Protein 2DCH (pdb70)

Radius of gyration: 17.32 Å; Cα contacts (8 Å, |Δi|>4): 388; chains: 1; bounding box: 46×43×41 Å

Sequence (204 aa):
HSSGLVPRGSHMKVWDYLCGLIAADGHLDEEGYITILQKDRRFIDKIVALLKSAEIKISSLFYDKGAGVWKIKVKDERLYRYLVNNGVIPGKVLRPPSSAVDPLWYIIGFIDGDGWVEQVVKRAGDKSYYYIRIGIKTKSKELRDWIAQTLNDLGIRASRADKSDGYEVHIDGVEAWRLVPHLQNPTHLERAQSVKDNRLSLLF

Solvent-accessible surface area: 10892 Å² total; per-residue (Å²): 242,109,99,25,112,5,45,123,50,112,147,108,49,3,53,19,0,0,0,0,0,0,7,21,10,22,77,1,27,178,116,18,73,0,2,0,48,17,160,50,97,106,1,0,70,73,0,22,53,9,0,136,51,14,135,3,186,48,67,46,59,84,94,34,185,78,74,24,19,56,45,0,46,0,110,24,132,110,0,41,127,49,0,52,103,7,9,5,98,55,45,260,134,38,131,28,10,54,119,98,4,32,44,45,16,0,0,0,0,4,0,2,10,78,12,63,2,67,69,26,74,113,145,39,67,131,92,26,51,78,43,1,49,0,0,0,67,15,163,2,105,74,0,3,38,57,0,2,106,13,0,33,107,75,38,11,136,17,58,139,26,93,98,131,86,5,68,14,0,16,0,36,6,91,38,0,51,111,0,14,73,60,4,9,13,15,44,6,47,88,123,0,85,44,1,96,128,42,244,75,10,77,69,135

Nearest PDB structures (foldseek):
  2dch-assembly1_X  TM=1.005E+00  e=8.792E-43  Thermoproteus
  3hyi-assembly1_A  TM=6.596E-01  e=2.070E-08  Thermotoga maritima
  3hyj-assembly1_A  TM=6.924E-01  e=1.111E-07  Thermotoga maritima
  6bdb-assembly1_A  TM=5.901E-01  e=7.516E-07  Ophiostoma novo-ulmi subsp. americana
  6uwg-assembly1_A  TM=5.753E-01  e=7.093E-07  synthetic construct

Foldseek 3Di:
DDDLEQDDDPPGQLLLLVLLLQLQAWAAEPVQKIKGKDLDVVLVVSNVVSCVVVVFDWPDWDQDPVVNIIITITRDNVSSVQNCQQQRDHDPQTAHGDPVRDLLSSLLSNLLRAKAKDWDWDADPNDTAIWIKIKHWDAHPNHQVCNQVVCVVVVQHWDWDADPRTIMIIRIHVSVVVSLSNHSRVNRVVNNVCLVVDPHHPPD

Structure (mmCIF, N/CA/C/O backbone):
data_2DCH
#
_entry.id   2DCH
#
_cell.length_a   91.593
_cell.length_b   91.593
_cell.length_c   193.643
_cell.angle_alpha   90.00
_cell.angle_beta   90.00
_cell.angle_gamma   120.00
#
_symmetry.space_group_name_H-M   'H 3 2'
#
loop_
_entity.id
_entity.type
_entity.pdbx_description
1 polymer 'putative homing endonuclease'
2 non-polymer 'CHLORIDE ION'
3 non-polymer 'SULFATE ION'
4 water water
#
loop_
_atom_site.group_PDB
_atom_site.id
_atom_site.type_symbol
_atom_site.label_atom_id
_atom_site.label_alt_id
_atom_site.label_comp_id
_atom_site.label_asym_id
_atom_site.label_entity_id
_atom_site.label_seq_id
_atom_site.pdbx_PDB_ins_code
_atom_site.Cartn_x
_atom_site.Cartn_y
_atom_site.Cartn_z
_atom_site.occupancy
_atom_site.B_iso_or_equiv
_atom_site.auth_seq_id
_atom_site.auth_comp_id
_atom_site.auth_asym_id
_atom_site.auth_atom_id
_atom_site.pdbx_PDB_model_num
ATOM 1 N N . HIS A 1 10 ? 9.832 72.241 66.907 1.00 55.07 -10 HIS X N 1
ATOM 2 C CA . HIS A 1 10 ? 9.754 71.944 68.395 1.00 55.33 -10 HIS X CA 1
ATOM 3 C C . HIS A 1 10 ? 10.449 70.632 68.818 1.00 53.61 -10 HIS X C 1
ATOM 4 O O . HIS A 1 10 ? 9.841 69.571 68.796 1.00 51.48 -10 HIS X O 1
ATOM 11 N N . SER A 1 11 ? 11.738 70.736 69.187 1.00 53.10 -9 SER X N 1
ATOM 12 C CA . SER A 1 11 ? 12.616 69.565 69.442 1.00 51.91 -9 SER X CA 1
ATOM 13 C C . SER A 1 11 ? 12.408 68.903 70.806 1.00 50.18 -9 SER X C 1
ATOM 14 O O . SER A 1 11 ? 12.422 69.581 71.858 1.00 51.52 -9 SER X O 1
ATOM 17 N N . SER A 1 12 ? 12.192 67.588 70.784 1.00 45.91 -8 SER X N 1
ATOM 18 C CA . SER A 1 12 ? 11.872 66.845 72.002 1.00 42.92 -8 SER X CA 1
ATOM 19 C C . SER A 1 12 ? 12.588 65.520 71.993 1.00 39.43 -8 SER X C 1
ATOM 20 O O . SER A 1 12 ? 13.320 65.224 71.067 1.00 38.03 -8 SER X O 1
ATOM 23 N N . GLY A 1 13 ? 12.354 64.735 73.024 1.00 35.97 -7 GLY X N 1
ATOM 24 C CA . GLY A 1 13 ? 12.933 63.422 73.096 1.00 34.60 -7 GLY X CA 1
ATOM 25 C C . GLY A 1 13 ? 14.350 63.435 73.648 1.00 34.40 -7 GLY X C 1
ATOM 26 O O . GLY A 1 13 ? 15.034 62.430 73.582 1.00 32.75 -7 GLY X O 1
ATOM 27 N N . LEU A 1 14 ? 14.764 64.599 74.172 1.00 34.43 -6 LEU X N 1
ATOM 28 C CA . LEU A 1 14 ? 16.101 64.795 74.728 1.00 35.34 -6 LEU X CA 1
ATOM 29 C C . LEU A 1 14 ? 16.061 64.545 76.237 1.00 34.53 -6 LEU X C 1
ATOM 30 O O . LEU A 1 14 ? 14.988 64.481 76.838 1.00 33.49 -6 LEU X O 1
ATOM 35 N N . VAL A 1 15 ? 17.232 64.397 76.851 1.00 33.93 -5 VAL X N 1
ATOM 36 C CA . VAL A 1 15 ? 17.296 64.272 78.307 1.00 33.40 -5 VAL X CA 1
ATOM 37 C C . VAL A 1 15 ? 16.970 65.648 78.837 1.00 34.92 -5 VAL X C 1
ATOM 38 O O . VAL A 1 15 ? 17.630 66.618 78.461 1.00 36.50 -5 VAL X O 1
ATOM 42 N N . PRO A 1 16 ? 15.927 65.758 79.672 1.00 35.60 -4 PRO X N 1
ATOM 43 C CA . PRO A 1 16 ? 15.546 67.030 80.204 1.00 37.19 -4 PRO X CA 1
ATOM 44 C C . PRO A 1 16 ? 16.657 67.805 80.965 1.00 39.55 -4 PRO X C 1
ATOM 45 O O . PRO A 1 16 ? 17.517 67.242 81.647 1.00 36.94 -4 PRO X O 1
ATOM 49 N N . ARG A 1 17 ? 16.599 69.115 80.776 1.00 41.84 -3 ARG X N 1
ATOM 50 C CA . ARG A 1 17 ? 17.503 70.050 81.416 1.00 43.79 -3 ARG X CA 1
ATOM 51 C C . ARG A 1 17 ? 16.562 71.027 82.108 1.00 44.66 -3 ARG X C 1
ATOM 52 O O . ARG A 1 17 ? 15.329 70.799 82.118 1.00 45.22 -3 ARG X O 1
ATOM 60 N N . GLY A 1 18 ? 17.102 72.071 82.724 1.00 44.47 -2 GLY X N 1
ATOM 61 C CA . GLY A 1 18 ? 16.269 73.102 83.309 1.00 44.03 -2 GLY X CA 1
ATOM 62 C C . GLY A 1 18 ? 15.898 72.783 84.727 1.00 43.78 -2 GLY X C 1
ATOM 63 O O . GLY A 1 18 ? 16.630 72.061 85.424 1.00 43.76 -2 GLY X O 1
ATOM 64 N N . SER A 1 19 ? 14.735 73.295 85.141 1.00 43.59 -1 SER X N 1
ATOM 65 C CA . SER A 1 19 ? 14.225 73.125 86.515 1.00 43.77 -1 SER X CA 1
ATOM 66 C C . SER A 1 19 ? 13.833 71.678 86.825 1.00 42.97 -1 SER X C 1
ATOM 67 O O . SER A 1 19 ? 13.787 71.287 88.009 1.00 43.20 -1 SER X O 1
ATOM 70 N N . HIS A 1 20 ? 13.505 70.891 85.788 1.00 40.50 0 HIS X N 1
ATOM 71 C CA . HIS A 1 20 ? 13.178 69.476 86.008 1.00 38.58 0 HIS X CA 1
ATOM 72 C C . HIS A 1 20 ? 14.114 68.588 85.224 1.00 38.40 0 HIS X C 1
ATOM 73 O O . HIS A 1 20 ? 13.669 67.622 84.574 1.00 37.53 0 HIS X O 1
ATOM 80 N N . MET A 1 21 ? 15.408 68.930 85.303 1.00 36.72 1 MET X N 1
ATOM 81 C CA . MET A 1 21 ? 16.465 68.211 84.628 1.00 36.72 1 MET X CA 1
ATOM 82 C C . MET A 1 21 ? 16.615 66.771 85.114 1.00 34.31 1 MET X C 1
ATOM 83 O O . MET A 1 21 ? 16.288 66.451 86.250 1.00 35.10 1 MET X O 1
ATOM 88 N N . LYS A 1 22 ? 17.142 65.928 84.245 1.00 32.61 2 LYS X N 1
ATOM 89 C CA . LYS A 1 22 ? 17.262 64.505 84.506 1.00 32.07 2 LYS X CA 1
ATOM 90 C C . LYS A 1 22 ? 18.602 64.009 84.018 1.00 31.37 2 LYS X C 1
ATOM 91 O O . LYS A 1 22 ? 18.795 62.840 83.884 1.00 31.32 2 LYS X O 1
ATOM 97 N N . VAL A 1 23 ? 19.542 64.921 83.769 1.00 32.30 3 VAL X N 1
ATOM 98 C CA . VAL A 1 23 ? 20.860 64.504 83.304 1.00 31.95 3 VAL X CA 1
ATOM 99 C C . VAL A 1 23 ? 21.529 63.490 84.220 1.00 30.83 3 VAL X C 1
ATOM 100 O O . VAL A 1 23 ? 21.922 62.426 83.787 1.00 31.37 3 VAL X O 1
ATOM 104 N N . TRP A 1 24 ? 21.656 63.807 85.501 1.00 32.14 4 TRP X N 1
ATOM 105 C CA . TRP A 1 24 ? 22.289 62.876 86.461 1.00 30.90 4 TRP X CA 1
ATOM 106 C C . TRP A 1 24 ? 21.537 61.564 86.597 1.00 30.23 4 TRP X C 1
ATOM 107 O O . TRP A 1 24 ? 22.144 60.485 86.669 1.00 29.72 4 TRP X O 1
ATOM 118 N N . ASP A 1 25 ? 20.200 61.629 86.641 1.00 29.82 5 ASP X N 1
ATOM 119 C CA . ASP A 1 25 ? 19.389 60.372 86.759 1.00 28.31 5 ASP X CA 1
ATOM 120 C C . ASP A 1 25 ? 19.627 59.451 85.569 1.00 27.33 5 ASP X C 1
ATOM 121 O O . ASP A 1 25 ? 19.783 58.232 85.710 1.00 26.13 5 ASP X O 1
ATOM 126 N N . TYR A 1 26 ? 19.638 60.058 84.378 1.00 27.32 6 TYR X N 1
ATOM 127 C CA . TYR A 1 26 ? 19.921 59.330 83.146 1.00 26.56 6 TYR X CA 1
ATOM 128 C C . TYR A 1 26 ? 21.338 58.766 83.224 1.00 26.24 6 TYR X C 1
ATOM 129 O O . TYR A 1 26 ? 21.588 57.600 82.923 1.00 25.72 6 TYR X O 1
ATOM 138 N N . LEU A 1 27 ? 22.295 59.615 83.578 1.00 27.28 7 LEU X N 1
ATOM 139 C CA . LEU A 1 27 ? 23.708 59.126 83.614 1.00 27.83 7 LEU X CA 1
ATOM 140 C C . LEU A 1 27 ? 23.882 58.017 84.626 1.00 26.76 7 LEU X C 1
ATOM 141 O O . LEU A 1 27 ? 24.673 57.100 84.428 1.00 27.73 7 LEU X O 1
ATOM 146 N N . CYS A 1 28 ? 23.137 58.086 85.728 1.00 27.84 8 CYS X N 1
ATOM 147 C CA . CYS A 1 28 ? 23.195 57.013 86.725 1.00 26.29 8 CYS X CA 1
ATOM 148 C C . CYS A 1 28 ? 22.889 55.649 86.103 1.00 26.23 8 CYS X C 1
ATOM 149 O O . CYS A 1 28 ? 23.644 54.678 86.282 1.00 26.01 8 CYS X O 1
ATOM 152 N N . GLY A 1 29 ? 21.776 55.554 85.370 1.00 24.38 9 GLY X N 1
ATOM 153 C CA . GLY A 1 29 ? 21.424 54.316 84.721 1.00 24.04 9 GLY X CA 1
ATOM 154 C C . GLY A 1 29 ? 22.373 53.939 83.608 1.00 23.79 9 GLY X C 1
ATOM 155 O O . GLY A 1 29 ? 22.725 52.777 83.465 1.00 23.26 9 GLY X O 1
ATOM 156 N N . LEU A 1 30 ? 22.791 54.939 82.815 1.00 26.40 10 LEU X N 1
ATOM 157 C CA . LEU A 1 30 ? 23.708 54.692 81.690 1.00 26.57 10 LEU X CA 1
ATOM 158 C C . LEU A 1 30 ? 25.011 54.063 82.203 1.00 27.16 10 LEU X C 1
ATOM 159 O O . LEU A 1 30 ? 25.511 53.059 81.674 1.00 27.48 10 LEU X O 1
ATOM 164 N N . ILE A 1 31 ? 25.554 54.679 83.246 1.00 28.92 11 ILE X N 1
ATOM 165 C CA . ILE A 1 31 ? 26.887 54.303 83.794 1.00 30.16 11 ILE X CA 1
ATOM 166 C C . ILE A 1 31 ? 26.731 52.999 84.552 1.00 30.04 11 ILE X C 1
ATOM 167 O O . ILE A 1 31 ? 27.610 52.136 84.480 1.00 30.51 11 ILE X O 1
ATOM 172 N N . ALA A 1 32 ? 25.591 52.815 85.235 1.00 29.49 12 ALA X N 1
ATOM 173 C CA . ALA A 1 32 ? 25.362 51.515 85.878 1.00 30.61 12 ALA X CA 1
ATOM 174 C C . ALA A 1 32 ? 25.415 50.441 84.813 1.00 31.15 12 ALA X C 1
ATOM 175 O O . ALA A 1 32 ? 25.901 49.338 85.058 1.00 32.03 12 ALA X O 1
ATOM 177 N N . ALA A 1 33 ? 24.832 50.723 83.638 1.00 31.45 13 ALA X N 1
ATOM 178 C CA . ALA A 1 33 ? 24.821 49.725 82.549 1.00 32.72 13 ALA X CA 1
ATOM 179 C C . ALA A 1 33 ? 26.180 49.558 81.857 1.00 33.95 13 ALA X C 1
ATOM 180 O O . ALA A 1 33 ? 26.555 48.437 81.534 1.00 35.78 13 ALA X O 1
ATOM 182 N N . ASP A 1 34 ? 26.855 50.648 81.556 1.00 35.68 14 ASP X N 1
ATOM 183 C CA . ASP A 1 34 ? 28.046 50.600 80.655 1.00 38.21 14 ASP X CA 1
ATOM 184 C C . ASP A 1 34 ? 29.359 51.105 81.273 1.00 37.74 14 ASP X C 1
ATOM 185 O O . ASP A 1 34 ? 30.368 51.227 80.573 1.00 38.78 14 ASP X O 1
ATOM 190 N N . GLY A 1 35 ? 29.345 51.358 82.570 1.00 38.26 15 GLY X N 1
ATOM 191 C CA . GLY A 1 35 ? 30.457 52.034 83.259 1.00 39.41 15 GLY X CA 1
ATOM 192 C C . GLY A 1 35 ? 31.212 51.167 84.273 1.00 39.79 15 GLY X C 1
ATOM 193 O O . GLY A 1 35 ? 30.717 50.121 84.718 1.00 38.57 15 GLY X O 1
ATOM 194 N N . HIS A 1 36 ? 32.431 51.583 84.610 1.00 40.04 16 HIS X N 1
ATOM 195 C CA . HIS A 1 36 ? 33.082 51.024 85.790 1.00 41.34 16 HIS X CA 1
ATOM 196 C C . HIS A 1 36 ? 33.839 52.061 86.576 1.00 39.61 16 HIS X C 1
ATOM 197 O O . HIS A 1 36 ? 34.476 52.960 85.996 1.00 38.01 16 HIS X O 1
ATOM 204 N N . LEU A 1 37 ? 33.664 51.971 87.892 1.00 37.38 17 LEU X N 1
ATOM 205 C CA . LEU A 1 37 ? 34.285 52.886 88.846 1.00 37.03 17 LEU X CA 1
ATOM 206 C C . LEU A 1 37 ? 35.517 52.188 89.411 1.00 37.54 17 LEU X C 1
ATOM 207 O O . LEU A 1 37 ? 35.497 50.983 89.696 1.00 36.74 17 LEU X O 1
ATOM 212 N N . ASP A 1 38 ? 36.600 52.930 89.524 1.00 38.37 18 ASP X N 1
ATOM 213 C CA . ASP A 1 38 ? 37.841 52.296 89.947 1.00 39.37 18 ASP X CA 1
ATOM 214 C C . ASP A 1 38 ? 38.379 52.824 91.257 1.00 39.58 18 ASP X C 1
ATOM 215 O O . ASP A 1 38 ? 37.902 53.834 91.789 1.00 37.23 18 ASP X O 1
ATOM 220 N N . GLU A 1 39 ? 39.382 52.097 91.772 1.00 41.24 19 GLU X N 1
ATOM 221 C CA . GLU A 1 39 ? 40.031 52.419 93.046 1.00 43.09 19 GLU X CA 1
ATOM 222 C C . GLU A 1 39 ? 40.595 53.843 93.090 1.00 42.71 19 GLU X C 1
ATOM 223 O O . GLU A 1 39 ? 40.696 54.456 94.154 1.00 42.53 19 GLU X O 1
ATOM 229 N N . GLU A 1 40 ? 40.974 54.355 91.922 1.00 42.83 20 GLU X N 1
ATOM 230 C CA . GLU A 1 40 ? 41.556 55.681 91.821 1.00 43.80 20 GLU X CA 1
ATOM 231 C C . GLU A 1 40 ? 40.530 56.808 91.840 1.00 42.74 20 GLU X C 1
ATOM 232 O O . GLU A 1 40 ? 40.879 57.969 92.027 1.00 43.09 20 GLU X O 1
ATOM 238 N N . GLY A 1 41 ? 39.250 56.489 91.661 1.00 42.16 21 GLY X N 1
ATOM 239 C CA . GLY A 1 41 ? 38.211 57.529 91.643 1.00 40.49 21 GLY X CA 1
ATOM 240 C C . GLY A 1 41 ? 37.718 57.940 90.252 1.00 39.66 21 GLY X C 1
ATOM 241 O O . GLY A 1 41 ? 37.006 58.919 90.119 1.00 39.12 21 GLY X O 1
ATOM 242 N N . TYR A 1 42 ? 38.101 57.169 89.241 1.00 40.07 22 TYR X N 1
ATOM 243 C CA . TYR A 1 42 ? 37.692 57.394 87.857 1.00 40.28 22 TYR X CA 1
ATOM 244 C C . TYR A 1 42 ? 36.445 56.598 87.493 1.00 39.43 22 TYR X C 1
ATOM 245 O O . TYR A 1 42 ? 36.230 55.514 88.001 1.00 37.30 22 TYR X O 1
ATOM 254 N N . ILE A 1 43 ? 35.645 57.194 86.618 1.00 39.36 23 ILE X N 1
ATOM 255 C CA . ILE A 1 43 ? 34.471 56.559 85.997 1.00 38.97 23 ILE X CA 1
ATOM 256 C C . ILE A 1 43 ? 34.851 56.301 84.550 1.00 39.64 23 ILE X C 1
ATOM 257 O O . ILE A 1 43 ? 35.340 57.209 83.862 1.00 39.58 23 ILE X O 1
ATOM 262 N N . THR A 1 44 ? 34.693 55.070 84.102 1.00 39.29 24 THR X N 1
ATOM 263 C CA . THR A 1 44 ? 34.934 54.772 82.697 1.00 40.93 24 THR X CA 1
ATOM 264 C C . THR A 1 44 ? 33.625 54.240 82.068 1.00 40.21 24 THR X C 1
ATOM 265 O O . THR A 1 44 ? 33.084 53.228 82.523 1.00 40.94 24 THR X O 1
ATOM 269 N N . ILE A 1 45 ? 33.139 54.953 81.050 1.00 39.05 25 ILE X N 1
ATOM 270 C CA . ILE A 1 45 ? 31.948 54.622 80.271 1.00 38.49 25 ILE X CA 1
ATOM 271 C C . ILE A 1 45 ? 32.363 53.966 78.968 1.00 37.77 25 ILE X C 1
ATOM 272 O O . ILE A 1 45 ? 33.138 54.536 78.219 1.00 38.88 25 ILE X O 1
ATOM 277 N N . LEU A 1 46 ? 31.868 52.762 78.708 1.00 37.57 26 LEU X N 1
ATOM 278 C CA . LEU A 1 46 ? 32.197 52.014 77.505 1.00 36.95 26 LEU X CA 1
ATOM 279 C C . LEU A 1 46 ? 30.992 51.899 76.534 1.00 38.70 26 LEU X C 1
ATOM 280 O O . LEU A 1 46 ? 29.931 51.401 76.927 1.00 37.62 26 LEU X O 1
ATOM 283 N N . GLN A 1 47 ? 31.159 52.381 75.286 1.00 39.03 27 GLN X N 1
ATOM 284 C CA . GLN A 1 47 ? 30.196 52.130 74.207 1.00 39.94 27 GLN X CA 1
ATOM 285 C C . GLN A 1 47 ? 30.859 51.806 72.879 1.00 41.12 27 GLN X C 1
ATOM 286 O O . GLN A 1 47 ? 31.820 52.459 72.491 1.00 40.74 27 GLN X O 1
ATOM 292 N N . LYS A 1 48 ? 30.302 50.815 72.172 1.00 44.04 28 LYS X N 1
ATOM 293 C CA . LYS A 1 48 ? 30.820 50.390 70.856 1.00 46.57 28 LYS X CA 1
ATOM 294 C C . LYS A 1 48 ? 30.529 51.425 69.813 1.00 46.85 28 LYS X C 1
ATOM 295 O O . LYS A 1 48 ? 31.377 51.728 68.977 1.00 48.53 28 LYS X O 1
ATOM 301 N N . ASP A 1 49 ? 29.327 51.975 69.856 1.00 46.72 29 ASP X N 1
ATOM 302 C CA . ASP A 1 49 ? 28.821 52.825 68.775 1.00 46.97 29 ASP X CA 1
ATOM 303 C C . ASP A 1 49 ? 29.253 54.267 69.024 1.00 45.17 29 ASP X C 1
ATOM 304 O O . ASP A 1 49 ? 28.911 54.864 70.034 1.00 44.05 29 ASP X O 1
ATOM 309 N N . ARG A 1 50 ? 30.007 54.833 68.091 1.00 44.29 30 ARG X N 1
ATOM 310 C CA . ARG A 1 50 ? 30.590 56.163 68.271 1.00 42.49 30 ARG X CA 1
ATOM 311 C C . ARG A 1 50 ? 29.573 57.299 68.183 1.00 41.34 30 ARG X C 1
ATOM 312 O O . ARG A 1 50 ? 29.772 58.348 68.792 1.00 41.03 30 ARG X O 1
ATOM 320 N N . ARG A 1 51 ? 28.500 57.124 67.417 1.00 40.21 31 ARG X N 1
ATOM 321 C CA . ARG A 1 51 ? 27.509 58.196 67.372 1.00 39.22 31 ARG X CA 1
ATOM 322 C C . ARG A 1 51 ? 26.765 58.303 68.714 1.00 36.23 31 ARG X C 1
ATOM 323 O O . ARG A 1 51 ? 26.255 59.357 69.031 1.00 35.73 31 ARG X O 1
ATOM 331 N N . PHE A 1 52 ? 26.727 57.213 69.480 1.00 34.93 32 PHE X N 1
ATOM 332 C CA . PHE A 1 52 ? 26.082 57.264 70.809 1.00 33.50 32 PHE X CA 1
ATOM 333 C C . PHE A 1 52 ? 27.070 57.902 71.761 1.00 33.16 32 PHE X C 1
ATOM 334 O O . PHE A 1 52 ? 26.717 58.796 72.535 1.00 33.13 32 PHE X O 1
ATOM 342 N N . ILE A 1 53 ? 28.344 57.508 71.633 1.00 33.68 33 ILE X N 1
ATOM 343 C CA . ILE A 1 53 ? 29.429 58.166 72.366 1.00 33.65 33 ILE X CA 1
ATOM 344 C C . ILE A 1 53 ? 29.316 59.665 72.296 1.00 33.04 33 ILE X C 1
ATOM 345 O O . ILE A 1 53 ? 29.410 60.355 73.325 1.00 33.09 33 ILE X O 1
ATOM 350 N N . ASP A 1 54 ? 29.097 60.181 71.079 1.00 33.40 34 ASP X N 1
ATOM 351 C CA . ASP A 1 54 ? 28.976 61.618 70.851 1.00 34.57 34 ASP X CA 1
ATOM 352 C C . ASP A 1 54 ? 27.876 62.245 71.714 1.00 33.08 34 ASP X C 1
ATOM 353 O O . ASP A 1 54 ? 28.020 63.324 72.208 1.00 33.46 34 ASP X O 1
ATOM 358 N N . LYS A 1 55 ? 26.764 61.537 71.885 1.00 33.99 35 LYS X N 1
ATOM 359 C CA . LYS A 1 55 ? 25.616 62.064 72.650 1.00 32.77 35 LYS X CA 1
ATOM 360 C C . LYS A 1 55 ? 25.946 62.087 74.127 1.00 31.16 35 LYS X C 1
ATOM 361 O O . LYS A 1 55 ? 25.634 63.038 74.816 1.00 30.98 35 LYS X O 1
ATOM 367 N N . ILE A 1 56 ? 26.638 61.058 74.589 1.00 31.96 36 ILE X N 1
ATOM 368 C CA . ILE A 1 56 ? 27.064 60.997 76.007 1.00 31.33 36 ILE X CA 1
ATOM 369 C C . ILE A 1 56 ? 28.000 62.190 76.325 1.00 33.27 36 ILE X C 1
ATOM 370 O O . ILE A 1 56 ? 27.815 62.937 77.303 1.00 33.36 36 ILE X O 1
ATOM 375 N N . VAL A 1 57 ? 29.002 62.389 75.462 1.00 34.32 37 VAL X N 1
ATOM 376 C CA . VAL A 1 57 ? 29.931 63.516 75.595 1.00 34.78 37 VAL X CA 1
ATOM 377 C C . VAL A 1 57 ? 29.248 64.863 75.739 1.00 34.98 37 VAL X C 1
ATOM 378 O O . VAL A 1 57 ? 29.563 65.639 76.652 1.00 35.27 37 VAL X O 1
ATOM 382 N N . ALA A 1 58 ? 28.257 65.100 74.885 1.00 36.02 38 ALA X N 1
ATOM 383 C CA . ALA A 1 58 ? 27.430 66.308 74.920 1.00 36.96 38 ALA X CA 1
ATOM 384 C C . ALA A 1 58 ? 26.639 66.439 76.234 1.00 37.54 38 ALA X C 1
ATOM 385 O O . ALA A 1 58 ? 26.447 67.549 76.742 1.00 36.88 38 ALA X O 1
ATOM 387 N N . LEU A 1 59 ? 26.165 65.303 76.767 1.00 37.15 39 LEU X N 1
ATOM 388 C CA . LEU A 1 59 ? 25.419 65.316 78.028 1.00 37.63 39 LEU X CA 1
ATOM 389 C C . LEU A 1 59 ? 26.338 65.678 79.193 1.00 38.29 39 LEU X C 1
ATOM 390 O O . LEU A 1 59 ? 25.978 66.452 80.071 1.00 38.08 39 LEU X O 1
ATOM 395 N N . LEU A 1 60 ? 27.534 65.105 79.183 1.00 39.70 40 LEU X N 1
ATOM 396 C CA . LEU A 1 60 ? 28.483 65.369 80.240 1.00 41.02 40 LEU X CA 1
ATOM 397 C C . LEU A 1 60 ? 28.933 66.829 80.181 1.00 42.73 40 LEU X C 1
ATOM 398 O O . LEU A 1 60 ? 29.002 67.494 81.212 1.00 42.01 40 LEU X O 1
ATOM 403 N N . LYS A 1 61 ? 29.179 67.336 78.971 1.00 44.90 41 LYS X N 1
ATOM 404 C CA . LYS A 1 61 ? 29.531 68.759 78.809 1.00 47.39 41 LYS X CA 1
ATOM 405 C C . LYS A 1 61 ? 28.482 69.647 79.425 1.00 47.79 41 LYS X C 1
ATOM 406 O O . LYS A 1 61 ? 28.794 70.548 80.213 1.00 47.96 41 LYS X O 1
ATOM 412 N N . SER A 1 62 ? 27.230 69.369 79.070 1.00 49.30 42 SER X N 1
ATOM 413 C CA . SER A 1 62 ? 26.058 70.017 79.655 1.00 50.51 42 SER X CA 1
ATOM 414 C C . SER A 1 62 ? 26.012 69.959 81.184 1.00 50.97 42 SER X C 1
ATOM 415 O O . SER A 1 62 ? 25.666 70.947 81.828 1.00 52.21 42 SER X O 1
ATOM 418 N N . ALA A 1 63 ? 26.356 68.830 81.789 1.00 51.28 43 ALA X N 1
ATOM 419 C CA . ALA A 1 63 ? 26.333 68.728 83.268 1.00 51.90 43 ALA X CA 1
ATOM 420 C C . ALA A 1 63 ? 27.548 69.398 83.962 1.00 52.42 43 ALA X C 1
ATOM 421 O O . ALA A 1 63 ? 27.641 69.421 85.203 1.00 52.10 43 ALA X O 1
ATOM 423 N N . GLU A 1 64 ? 28.478 69.907 83.153 1.00 52.94 44 GLU X N 1
ATOM 424 C CA . GLU A 1 64 ? 29.721 70.539 83.639 1.00 54.15 44 GLU X CA 1
ATOM 425 C C . GLU A 1 64 ? 30.710 69.492 84.116 1.00 53.44 44 GLU X C 1
ATOM 426 O O . GLU A 1 64 ? 31.559 69.772 84.952 1.00 52.66 44 GLU X O 1
ATOM 432 N N . ILE A 1 65 ? 30.586 68.283 83.584 1.00 53.18 45 ILE X N 1
ATOM 433 C CA . ILE A 1 65 ? 31.456 67.194 83.969 1.00 53.33 45 ILE X CA 1
ATOM 434 C C . ILE A 1 65 ? 32.529 67.103 82.906 1.00 53.60 45 ILE X C 1
ATOM 435 O O . ILE A 1 65 ? 32.238 66.799 81.742 1.00 53.13 45 ILE X O 1
ATOM 440 N N . LYS A 1 66 ? 33.769 67.370 83.314 1.00 54.43 46 LYS X N 1
ATOM 441 C CA . LYS A 1 66 ? 34.902 67.408 82.393 1.00 54.17 46 LYS X CA 1
ATOM 442 C C . LYS A 1 66 ? 35.336 65.984 82.036 1.00 53.66 46 LYS X C 1
ATOM 443 O O . LYS A 1 66 ? 35.353 65.108 82.890 1.00 53.50 46 LYS X O 1
ATOM 449 N N . ILE A 1 67 ? 35.667 65.755 80.773 1.00 53.16 47 ILE X N 1
ATOM 450 C CA . ILE A 1 67 ? 36.150 64.462 80.323 1.00 52.80 47 ILE X CA 1
ATOM 451 C C . ILE A 1 67 ? 37.674 64.426 80.415 1.00 53.93 47 ILE X C 1
ATOM 452 O O . ILE A 1 67 ? 38.342 65.280 79.834 1.00 53.82 47 ILE X O 1
ATOM 457 N N . SER A 1 68 ? 38.214 63.448 81.152 1.00 54.22 48 SER X N 1
ATOM 458 C CA . SER A 1 68 ? 39.660 63.279 81.280 1.00 54.86 48 SER X CA 1
ATOM 459 C C . SER A 1 68 ? 40.260 62.777 80.004 1.00 54.65 48 SER X C 1
ATOM 460 O O . SER A 1 68 ? 41.238 63.328 79.547 1.00 54.60 48 SER X O 1
ATOM 463 N N . SER A 1 69 ? 39.690 61.715 79.450 1.00 54.69 49 SER X N 1
ATOM 464 C CA . SER A 1 69 ? 40.123 61.192 78.157 1.00 54.89 49 SER X CA 1
ATOM 465 C C . SER A 1 69 ? 38.989 60.499 77.417 1.00 55.43 49 SER X C 1
ATOM 466 O O . SER A 1 69 ? 38.012 60.030 78.023 1.00 54.32 49 SER X O 1
ATOM 469 N N . LEU A 1 70 ? 39.146 60.440 76.101 1.00 55.87 50 LEU X N 1
ATOM 470 C CA . LEU A 1 70 ? 38.278 59.671 75.241 1.0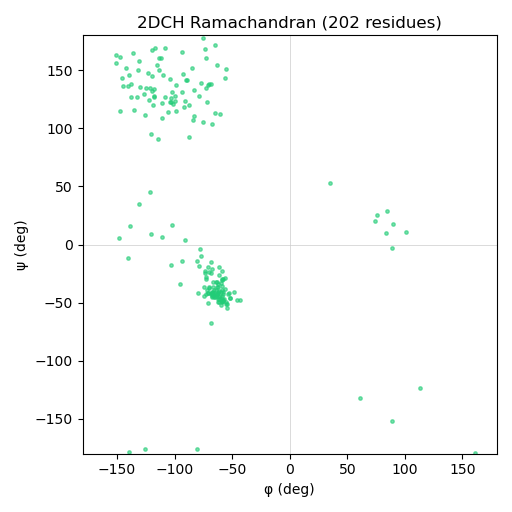0 56.92 50 LEU X CA 1
ATOM 471 C C . LEU A 1 70 ? 39.135 58.904 74.255 1.00 57.94 50 LEU X C 1
ATOM 472 O O . LEU A 1 70 ? 39.833 59.497 73.430 1.00 58.41 50 LEU X O 1
ATOM 477 N N . PHE A 1 71 ? 39.102 57.585 74.322 1.00 59.37 51 PHE X N 1
ATOM 478 C CA . PHE A 1 71 ? 39.971 56.813 73.461 1.00 61.26 51 PHE X CA 1
ATOM 479 C C . PHE A 1 71 ? 39.314 55.527 73.021 1.00 61.57 51 PHE X C 1
ATOM 480 O O . PHE A 1 71 ? 38.576 54.909 73.785 1.00 61.07 51 PHE X O 1
ATOM 488 N N . TYR A 1 72 ? 39.575 55.143 71.776 1.00 62.29 52 TYR X N 1
ATOM 489 C CA . TYR A 1 72 ? 39.061 53.896 71.237 1.00 63.61 52 TYR X CA 1
ATOM 490 C C . TYR A 1 72 ? 39.950 52.710 71.601 1.00 64.51 52 TYR X C 1
ATOM 491 O O . TYR A 1 72 ? 41.059 52.558 71.080 1.00 65.07 52 TYR X O 1
ATOM 500 N N . ASP A 1 73 ? 39.462 51.882 72.518 1.00 65.37 53 ASP X N 1
ATOM 501 C CA . ASP A 1 73 ? 40.119 50.640 72.870 1.00 66.35 53 ASP X CA 1
ATOM 502 C C . ASP A 1 73 ? 40.046 49.697 71.672 1.00 66.95 53 ASP X C 1
ATOM 503 O O . ASP A 1 73 ? 38.995 49.114 71.391 1.00 66.74 53 ASP X O 1
ATOM 508 N N . LYS A 1 74 ? 41.168 49.553 70.960 1.00 67.94 54 LYS X N 1
ATOM 509 C CA . LYS A 1 74 ? 41.225 48.691 69.762 1.00 68.44 54 LYS X CA 1
ATOM 510 C C . LYS A 1 74 ? 40.972 47.208 70.066 1.00 68.12 54 LYS X C 1
ATOM 511 O O . LYS A 1 74 ? 40.399 46.482 69.242 1.00 68.03 54 LYS X O 1
ATOM 517 N N . GLY A 1 75 ? 41.388 46.778 71.257 1.00 68.03 55 GLY X N 1
ATOM 518 C CA . GLY A 1 75 ? 41.227 45.387 71.697 1.00 67.80 55 GLY X CA 1
ATOM 519 C C . GLY A 1 75 ? 39.784 44.984 71.941 1.00 67.42 55 GLY X C 1
ATOM 520 O O . GLY A 1 75 ? 39.225 44.146 71.205 1.00 67.50 55 GLY X O 1
ATOM 521 N N . ALA A 1 76 ? 39.177 45.580 72.973 1.00 66.71 56 ALA X N 1
ATOM 522 C CA . ALA A 1 76 ? 37.740 45.385 73.276 1.00 65.53 56 ALA X CA 1
ATOM 523 C C . ALA A 1 76 ? 36.783 45.800 72.132 1.00 64.65 56 ALA X C 1
ATOM 524 O O . ALA A 1 76 ? 35.685 45.238 71.994 1.00 64.99 56 ALA X O 1
ATOM 526 N N . GLY A 1 77 ? 37.189 46.784 71.326 1.00 63.17 57 GLY X N 1
ATOM 527 C CA . GLY A 1 77 ? 36.362 47.264 70.212 1.00 60.98 57 GLY X CA 1
ATOM 528 C C . GLY A 1 77 ? 35.339 48.313 70.642 1.00 59.64 57 GLY X C 1
ATOM 529 O O . GLY A 1 77 ? 34.273 48.440 70.023 1.00 58.90 57 GLY X O 1
ATOM 530 N N . VAL A 1 78 ? 35.675 49.069 71.693 1.00 57.42 58 VAL X N 1
ATOM 531 C CA . VAL A 1 78 ? 34.755 50.043 72.294 1.00 55.84 58 VAL X CA 1
ATOM 532 C C . VAL A 1 78 ? 35.429 51.399 72.491 1.00 54.43 58 VAL X C 1
ATOM 533 O O . VAL A 1 78 ? 36.659 51.477 72.509 1.00 54.15 58 VAL X O 1
ATOM 537 N N . TRP A 1 79 ? 34.625 52.463 72.590 1.00 52.78 59 TRP X N 1
ATOM 538 C CA . TRP A 1 79 ? 35.097 53.783 73.022 1.00 51.05 59 TRP X CA 1
ATOM 539 C C . TRP A 1 79 ? 34.956 53.861 74.530 1.00 50.31 59 TRP X C 1
ATOM 540 O O . TRP A 1 79 ? 33.982 53.349 75.117 1.00 49.13 59 TRP X O 1
ATOM 551 N N . LYS A 1 80 ? 35.946 54.497 75.151 1.00 49.19 60 LYS X N 1
ATOM 552 C CA . LYS A 1 80 ? 35.970 54.669 76.587 1.00 48.02 60 LYS X CA 1
ATOM 553 C C . LYS A 1 80 ? 36.038 56.137 76.904 1.00 47.36 60 LYS X C 1
ATOM 554 O O . LYS A 1 80 ? 36.923 56.847 76.405 1.00 47.21 60 LYS X O 1
ATOM 560 N N . ILE A 1 81 ? 35.080 56.598 77.696 1.00 45.55 61 ILE X N 1
ATOM 561 C CA . ILE A 1 81 ? 35.085 57.938 78.204 1.00 44.73 61 ILE X CA 1
ATOM 562 C C . ILE A 1 81 ? 35.539 57.833 79.672 1.00 45.73 61 ILE X C 1
ATOM 563 O O . ILE A 1 81 ? 34.914 57.135 80.484 1.00 44.39 61 ILE X O 1
ATOM 568 N N . LYS A 1 82 ? 36.624 58.540 79.996 1.00 46.19 62 LYS X N 1
ATOM 569 C CA . LYS A 1 82 ? 37.141 58.600 81.358 1.00 46.78 62 LYS X CA 1
ATOM 570 C C . LYS A 1 82 ? 36.732 59.907 81.982 1.00 46.27 62 LYS X C 1
ATOM 571 O O . LYS A 1 82 ? 36.921 60.975 81.403 1.00 45.19 62 LYS X O 1
ATOM 577 N N . VAL A 1 83 ? 36.188 59.813 83.189 1.00 46.02 63 VAL X N 1
ATOM 578 C CA . VAL A 1 83 ? 35.755 60.969 83.926 1.00 46.19 63 VAL X CA 1
ATOM 579 C C . VAL A 1 83 ? 36.320 60.920 85.352 1.00 47.21 63 VAL X C 1
ATOM 580 O O . VAL A 1 83 ? 36.258 59.884 86.018 1.00 46.16 63 VAL X O 1
ATOM 584 N N . LYS A 1 84 ? 36.830 62.056 85.820 1.00 47.46 64 LYS X N 1
ATOM 585 C CA . LYS A 1 84 ? 37.351 62.154 87.161 1.00 48.73 64 LYS X CA 1
ATOM 586 C C . LYS A 1 84 ? 36.576 63.223 87.902 1.00 49.17 64 LYS X C 1
ATOM 587 O O . LYS A 1 84 ? 36.903 64.411 87.797 1.00 49.99 64 LYS X O 1
ATOM 593 N N . ASP A 1 85 ? 35.544 62.816 88.650 1.00 48.86 65 ASP X N 1
ATOM 594 C CA . ASP A 1 85 ? 34.624 63.764 89.300 1.00 48.64 65 ASP X CA 1
ATOM 595 C C . ASP A 1 85 ? 34.113 63.205 90.636 1.00 49.01 65 ASP X C 1
ATOM 596 O O . ASP A 1 85 ? 33.387 62.193 90.656 1.00 48.88 65 ASP X O 1
ATOM 601 N N . GLU A 1 86 ? 34.475 63.867 91.738 1.00 47.57 66 GLU X N 1
ATOM 602 C CA . GLU A 1 86 ? 34.205 63.345 93.059 1.00 47.49 66 GLU X CA 1
ATOM 603 C C . GLU A 1 86 ? 32.714 63.291 93.369 1.00 45.99 66 GLU X C 1
ATOM 604 O O . GLU A 1 86 ? 32.244 62.293 93.941 1.00 44.67 66 GLU X O 1
ATOM 610 N N . ARG A 1 87 ? 31.984 64.345 92.982 1.00 44.36 67 ARG X N 1
ATOM 611 C CA . ARG A 1 87 ? 30.566 64.450 93.312 1.00 43.87 67 ARG X CA 1
ATOM 612 C C . ARG A 1 87 ? 29.734 63.431 92.532 1.00 42.49 67 ARG X C 1
ATOM 613 O O . ARG A 1 87 ? 28.749 62.900 93.053 1.00 41.91 67 ARG X O 1
ATOM 621 N N . LEU A 1 88 ? 30.133 63.207 91.284 1.00 40.29 68 LEU X N 1
ATOM 622 C CA . LEU A 1 88 ? 29.468 62.249 90.430 1.00 38.78 68 LEU X CA 1
ATOM 623 C C . LEU A 1 88 ? 29.811 60.822 90.908 1.00 37.29 68 LEU X C 1
ATOM 624 O O . LEU A 1 88 ? 28.925 59.965 90.950 1.00 35.90 68 LEU X O 1
ATOM 629 N N . TYR A 1 89 ? 31.088 60.605 91.247 1.00 35.85 69 TYR X N 1
ATOM 630 C CA . TYR A 1 89 ? 31.559 59.315 91.719 1.00 35.61 69 TYR X CA 1
ATOM 631 C C . TYR A 1 89 ? 30.789 58.931 92.973 1.00 34.68 69 TYR X C 1
ATOM 632 O O . TYR A 1 89 ? 30.346 57.814 93.087 1.00 33.91 69 TYR X O 1
ATOM 641 N N . ARG A 1 90 ? 30.609 59.884 93.884 1.00 35.39 70 ARG X N 1
ATOM 642 C CA . ARG A 1 90 ? 29.895 59.654 95.140 1.00 35.98 70 ARG X CA 1
ATOM 643 C C . ARG A 1 90 ? 28.416 59.412 94.927 1.00 35.61 70 ARG X C 1
ATOM 644 O O . ARG A 1 90 ? 27.800 58.572 95.575 1.00 36.07 70 ARG X O 1
ATOM 652 N N . TYR A 1 91 ? 27.818 60.193 94.032 1.00 34.67 71 TYR X N 1
ATOM 653 C CA . TYR A 1 91 ? 26.422 60.024 93.683 1.00 32.07 71 TYR X CA 1
ATOM 654 C C . TYR A 1 91 ? 26.206 58.634 93.156 1.00 29.48 71 TYR X C 1
ATOM 655 O O . TYR A 1 91 ? 25.311 57.955 93.591 1.00 30.27 71 TYR X O 1
ATOM 664 N N . LEU A 1 92 ? 27.040 58.213 92.231 1.00 29.44 72 LEU X N 1
ATOM 665 C CA . LEU A 1 92 ? 26.923 56.886 91.655 1.00 30.24 72 LEU X CA 1
ATOM 666 C C . LEU A 1 92 ? 27.024 55.773 92.699 1.00 31.38 72 LEU X C 1
ATOM 667 O O . LEU A 1 92 ? 26.207 54.834 92.701 1.00 30.41 72 LEU X O 1
ATOM 672 N N . VAL A 1 93 ? 28.025 55.870 93.595 1.00 31.32 73 VAL X N 1
ATOM 673 C CA . VAL A 1 93 ? 28.214 54.805 94.597 1.00 31.27 73 VAL X CA 1
ATOM 674 C C . VAL A 1 93 ? 27.119 54.808 95.646 1.00 31.91 73 VAL X C 1
ATOM 675 O O . VAL A 1 93 ? 26.907 53.807 96.334 1.00 32.55 73 VAL X O 1
ATOM 679 N N . ASN A 1 94 ? 26.417 55.931 95.762 1.00 31.99 74 ASN X N 1
ATOM 680 C CA . ASN A 1 94 ? 25.299 56.018 96.669 1.00 32.37 74 ASN X CA 1
ATOM 681 C C . ASN A 1 94 ? 23.979 55.634 95.990 1.00 33.36 74 ASN X C 1
ATOM 682 O O . ASN A 1 94 ? 22.920 55.700 96.598 1.00 33.38 74 ASN X O 1
ATOM 687 N N . ASN A 1 95 ? 24.069 55.213 94.735 1.00 32.13 75 ASN X N 1
ATOM 688 C CA . ASN A 1 95 ? 22.899 54.804 93.970 1.00 32.86 75 ASN X CA 1
ATOM 689 C C . ASN A 1 95 ? 23.111 53.472 93.286 1.00 31.82 75 ASN X C 1
ATOM 690 O O . ASN A 1 95 ? 22.599 53.253 92.168 1.00 32.07 75 ASN X O 1
ATOM 695 N N . GLY A 1 96 ? 23.867 52.595 93.968 1.00 30.88 76 GLY X N 1
ATOM 696 C CA . GLY A 1 96 ? 23.985 51.212 93.600 1.00 30.48 76 GLY X CA 1
ATOM 697 C C . GLY A 1 96 ? 25.085 50.858 92.624 1.00 31.41 76 GLY X C 1
ATOM 698 O O . GLY A 1 96 ? 25.241 49.691 92.280 1.00 31.68 76 GLY X O 1
ATOM 699 N N . VAL A 1 97 ? 25.823 51.860 92.141 1.00 33.25 77 VAL X N 1
ATOM 700 C CA . VAL A 1 97 ? 26.891 51.646 91.187 1.00 34.09 77 VAL X CA 1
ATOM 701 C C . VAL A 1 97 ? 28.194 51.337 91.949 1.00 36.60 77 VAL X C 1
ATOM 702 O O . VAL A 1 97 ? 28.961 52.240 92.297 1.00 36.75 77 VAL X O 1
ATOM 706 N N . ILE A 1 98 ? 28.450 50.055 92.155 1.00 38.81 78 ILE X N 1
ATOM 707 C CA . ILE A 1 98 ? 29.570 49.589 92.991 1.00 42.39 78 ILE X CA 1
ATOM 708 C C . ILE A 1 98 ? 30.865 49.548 92.216 1.00 43.11 78 ILE X C 1
ATOM 709 O O . ILE A 1 98 ? 30.903 49.010 91.091 1.00 43.96 78 ILE X O 1
ATOM 714 N N . PRO A 1 99 ? 31.945 50.094 92.805 1.00 44.38 79 PRO X N 1
ATOM 715 C CA . PRO A 1 99 ? 33.211 50.034 92.078 1.00 45.96 79 PRO X CA 1
ATOM 716 C C . PRO A 1 99 ? 33.729 48.595 91.889 1.00 48.75 79 PRO X C 1
ATOM 717 O O . PRO A 1 99 ? 33.146 47.648 92.446 1.00 48.95 79 PRO X O 1
ATOM 721 N N . GLY A 1 100 ? 34.791 48.453 91.092 1.00 51.15 80 GLY X N 1
ATOM 722 C CA . GLY A 1 100 ? 35.429 47.168 90.809 1.00 54.85 80 GLY X CA 1
ATOM 723 C C . GLY A 1 100 ? 35.290 46.692 89.373 1.00 57.69 80 GLY X C 1
ATOM 724 O O . GLY A 1 100 ? 35.677 47.400 88.424 1.00 58.25 80 GLY X O 1
ATOM 725 N N . LYS A 1 101 ? 34.723 45.488 89.205 1.00 60.12 81 LYS X N 1
ATOM 726 C CA . LYS A 1 101 ? 34.689 44.808 87.892 1.00 61.69 81 LYS X CA 1
ATOM 727 C C . LYS A 1 101 ? 33.362 44.082 87.590 1.00 61.62 81 LYS X C 1
ATOM 728 O O . LYS A 1 101 ? 32.502 43.935 88.473 1.00 61.44 81 LYS X O 1
ATOM 734 N N . VAL A 1 105 ? 27.648 42.318 91.205 1.00 51.26 85 VAL X N 1
ATOM 735 C CA . VAL A 1 105 ? 26.168 42.543 91.378 1.00 51.34 85 VAL X CA 1
ATOM 736 C C . VAL A 1 105 ? 25.846 44.015 91.747 1.00 50.59 85 VAL X C 1
ATOM 737 O O . VAL A 1 105 ? 26.205 44.518 92.838 1.00 50.26 85 VAL X O 1
ATOM 741 N N . LEU A 1 106 ? 25.188 44.708 90.803 1.00 47.76 86 LEU X N 1
ATOM 742 C CA . LEU A 1 106 ? 24.747 46.081 91.011 1.00 44.84 86 LEU X CA 1
ATOM 743 C C . LEU A 1 106 ? 23.570 46.102 91.962 1.00 42.71 86 LEU X C 1
ATOM 744 O O . LEU A 1 106 ? 22.888 45.110 92.138 1.00 43.42 86 LEU X O 1
ATOM 749 N N . ARG A 1 107 ? 23.312 47.248 92.552 1.00 40.60 87 ARG X N 1
ATOM 750 C CA . ARG A 1 107 ? 22.121 47.414 93.358 1.00 40.39 87 ARG X CA 1
ATOM 751 C C . ARG A 1 107 ? 21.227 48.450 92.699 1.00 38.46 87 ARG X C 1
ATOM 752 O O . ARG A 1 107 ? 21.727 49.318 91.995 1.00 38.42 87 ARG X O 1
ATOM 760 N N . PRO A 1 108 ? 19.903 48.376 92.962 1.00 38.10 88 PRO X N 1
ATOM 761 C CA . PRO A 1 108 ? 18.992 49.435 92.534 1.00 37.10 88 PRO X CA 1
ATOM 762 C C . PRO A 1 108 ? 19.456 50.769 93.067 1.00 36.89 88 PRO X C 1
ATOM 763 O O . PRO A 1 108 ? 20.105 50.813 94.121 1.00 37.16 88 PRO X O 1
ATOM 767 N N . PRO A 1 109 ? 19.144 51.867 92.350 1.00 36.45 89 PRO X N 1
ATOM 768 C CA . PRO A 1 109 ? 19.447 53.188 92.889 1.00 35.51 89 PRO X CA 1
ATOM 769 C C . PRO A 1 109 ? 18.499 53.553 94.011 1.00 36.10 89 PRO X C 1
ATOM 770 O O . PRO A 1 109 ? 17.460 52.897 94.188 1.00 36.25 89 PRO X O 1
ATOM 774 N N . SER A 1 110 ? 18.821 54.617 94.737 1.00 37.44 90 SER X N 1
ATOM 775 C CA . SER A 1 110 ? 17.954 55.069 95.835 1.00 38.16 90 SER X CA 1
ATOM 776 C C . SER A 1 110 ? 16.699 55.789 95.299 1.00 39.36 90 SER X C 1
ATOM 777 O O . SER A 1 110 ? 16.575 56.006 94.094 1.00 37.62 90 SER X O 1
ATOM 780 N N . SER A 1 111 ? 15.818 56.199 96.219 1.00 39.09 91 SER X N 1
ATOM 781 C CA . SER A 1 111 ? 14.580 56.882 95.902 1.00 39.57 91 SER X CA 1
ATOM 782 C C . SER A 1 111 ? 14.739 58.260 95.341 1.00 38.76 91 SER X C 1
ATOM 783 O O . SER A 1 111 ? 13.821 58.773 94.693 1.00 39.17 91 SER X O 1
ATOM 786 N N . ALA A 1 112 ? 15.880 58.857 95.580 1.00 36.27 92 ALA X N 1
ATOM 787 C CA . ALA A 1 112 ? 16.130 60.188 95.102 1.00 37.05 92 ALA X CA 1
ATOM 788 C C . ALA A 1 112 ? 16.351 60.248 93.588 1.00 36.25 92 ALA X C 1
ATOM 789 O O . ALA A 1 112 ? 16.114 61.291 92.994 1.00 37.70 92 ALA X O 1
ATOM 791 N N . VAL A 1 113 ? 16.845 59.170 92.984 1.00 34.72 93 VAL X N 1
ATOM 792 C CA . VAL A 1 113 ? 17.008 59.070 91.523 1.00 32.42 93 VAL X CA 1
ATOM 793 C C . VAL A 1 113 ? 15.641 58.914 90.858 1.00 31.67 93 VAL X C 1
ATOM 794 O O . VAL A 1 113 ? 14.803 58.135 91.300 1.00 30.89 93 VAL X O 1
ATOM 798 N N . ASP A 1 114 ? 15.419 59.670 89.784 1.00 31.02 94 ASP X N 1
ATOM 799 C CA . ASP A 1 114 ? 14.194 59.488 88.989 1.00 28.60 94 ASP X CA 1
ATOM 800 C C . ASP A 1 114 ? 14.235 58.096 88.353 1.00 26.79 94 ASP X C 1
ATOM 801 O O . ASP A 1 114 ? 15.072 57.823 87.532 1.00 25.51 94 ASP X O 1
ATOM 806 N N . PRO A 1 115 ? 13.329 57.195 88.763 1.00 25.57 95 PRO X N 1
ATOM 807 C CA . PRO A 1 115 ? 13.458 55.818 88.259 1.00 26.45 95 PRO X CA 1
ATOM 808 C C . PRO A 1 115 ? 13.248 55.630 86.728 1.00 24.92 95 PRO X C 1
ATOM 809 O O . PRO A 1 115 ? 13.940 54.842 86.095 1.00 25.63 95 PRO X O 1
ATOM 813 N N . LEU A 1 116 ? 12.294 56.348 86.148 1.00 25.02 96 LEU X N 1
ATOM 814 C CA . LEU A 1 116 ? 12.057 56.254 84.711 1.00 24.23 96 LEU X CA 1
ATOM 815 C C . LEU A 1 116 ? 13.330 56.640 83.991 1.00 23.72 96 LEU X C 1
ATOM 816 O O . LEU A 1 116 ? 13.785 55.899 83.153 1.00 22.89 96 LEU X O 1
ATOM 821 N N . TRP A 1 117 ? 13.926 57.776 84.366 1.00 22.62 97 TRP X N 1
ATOM 822 C CA . TRP A 1 117 ? 15.159 58.217 83.702 1.00 24.20 97 TRP X CA 1
ATOM 823 C C . TRP A 1 117 ? 16.403 57.354 83.906 1.00 23.74 97 TRP X C 1
ATOM 824 O O . TRP A 1 117 ? 17.203 57.201 82.982 1.00 23.08 97 TRP X O 1
ATOM 835 N N . TYR A 1 118 ? 16.518 56.716 85.089 1.00 23.19 98 TYR X N 1
ATOM 836 C CA . TYR A 1 118 ? 17.603 55.754 85.313 1.00 23.43 98 TYR X CA 1
ATOM 837 C C . TYR A 1 118 ? 17.388 54.564 84.372 1.00 22.85 98 TYR X C 1
ATOM 838 O O . TYR A 1 118 ? 18.323 54.053 83.744 1.00 23.22 98 TYR X O 1
ATOM 847 N N . ILE A 1 119 ? 16.131 54.090 84.304 1.00 23.15 99 ILE X N 1
ATOM 848 C CA . ILE A 1 119 ? 15.818 52.911 83.484 1.00 22.10 99 ILE X CA 1
ATOM 849 C C . ILE A 1 119 ? 16.094 53.199 81.966 1.00 21.83 99 ILE X C 1
ATOM 850 O O . ILE A 1 119 ? 16.611 52.360 81.269 1.00 22.76 99 ILE X O 1
ATOM 855 N N . ILE A 1 120 ? 15.713 54.370 81.497 1.00 21.34 100 ILE X N 1
ATOM 856 C CA . ILE A 1 120 ? 16.026 54.787 80.099 1.00 22.45 100 ILE X CA 1
ATOM 857 C C . ILE A 1 120 ? 17.531 54.781 79.824 1.00 22.17 100 ILE X C 1
ATOM 858 O O . ILE A 1 120 ? 17.974 54.254 78.798 1.00 21.48 100 ILE X O 1
ATOM 863 N N . GLY A 1 121 ? 18.287 55.394 80.739 1.00 22.69 101 GLY X N 1
ATOM 864 C CA . GLY A 1 121 ? 19.764 55.383 80.709 1.00 24.54 101 GLY X CA 1
ATOM 865 C C . GLY A 1 121 ? 20.309 53.985 80.595 1.00 24.27 101 GLY X C 1
ATOM 866 O O . GLY A 1 121 ? 21.215 53.732 79.804 1.00 25.39 101 GLY X O 1
ATOM 867 N N . PHE A 1 122 ? 19.756 53.096 81.414 1.00 25.42 102 PHE X N 1
ATOM 868 C CA . PHE A 1 122 ? 20.173 51.712 81.475 1.00 25.64 102 PHE X CA 1
ATOM 869 C C . PHE A 1 122 ? 19.845 50.972 80.154 1.00 26.17 102 PHE X C 1
ATOM 870 O O . PHE A 1 122 ? 20.661 50.210 79.631 1.00 25.86 102 PHE X O 1
ATOM 878 N N . ILE A 1 123 ? 18.645 51.212 79.631 1.00 24.81 103 ILE X N 1
ATOM 879 C CA . ILE A 1 123 ? 18.297 50.691 78.299 1.00 24.63 103 ILE X CA 1
ATOM 880 C C . ILE A 1 123 ? 19.286 51.184 77.260 1.00 24.33 103 ILE X C 1
ATOM 881 O O . ILE A 1 123 ? 19.770 50.393 76.462 1.00 26.10 103 ILE X O 1
ATOM 886 N N . ASP A 1 124 ? 19.589 52.462 77.269 1.00 24.78 104 ASP X N 1
ATOM 887 C CA . ASP A 1 124 ? 20.517 53.049 76.288 1.00 26.31 104 ASP X CA 1
ATOM 888 C C . ASP A 1 124 ? 21.908 52.439 76.422 1.00 28.37 104 ASP X C 1
ATOM 889 O O . ASP A 1 124 ? 22.572 52.128 75.390 1.00 30.58 104 ASP X O 1
ATOM 894 N N . GLY A 1 125 ? 22.346 52.237 77.674 1.00 28.25 105 GLY X N 1
ATOM 895 C CA . GLY A 1 125 ? 23.679 51.665 77.972 1.00 28.85 105 GLY X CA 1
ATOM 896 C C . GLY A 1 125 ? 23.890 50.218 77.672 1.00 30.38 105 GLY X C 1
ATOM 897 O O . GLY A 1 125 ? 24.935 49.833 77.118 1.00 31.79 105 GLY X O 1
ATOM 898 N N . ASP A 1 126 ? 22.917 49.383 77.982 1.00 29.86 106 ASP X N 1
ATOM 899 C CA . ASP A 1 126 ? 23.125 47.976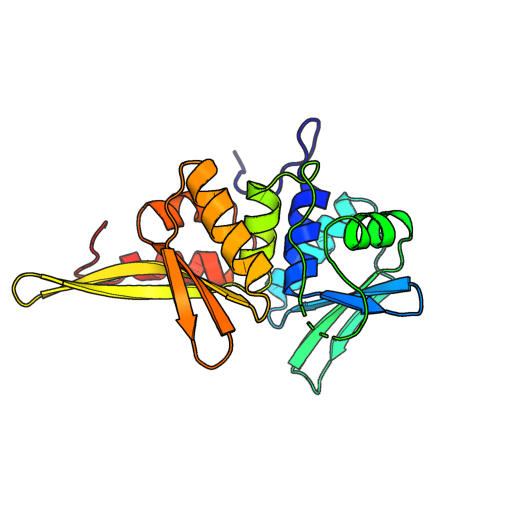 77.779 1.00 31.23 106 ASP X CA 1
ATOM 900 C C . ASP A 1 126 ? 21.882 47.167 77.410 1.00 30.91 106 ASP X C 1
ATOM 901 O O . ASP A 1 126 ? 21.982 45.945 77.264 1.00 31.62 106 ASP X O 1
ATOM 906 N N . GLY A 1 127 ? 20.731 47.824 77.188 1.00 30.66 107 GLY X N 1
ATOM 907 C CA . GLY A 1 127 ? 19.538 47.112 76.751 1.00 29.34 107 GLY X CA 1
ATOM 908 C C . GLY A 1 127 ? 19.578 46.845 75.255 1.00 29.78 107 GLY X C 1
ATOM 909 O O . GLY A 1 127 ? 20.572 47.172 74.571 1.00 28.98 107 GLY X O 1
ATOM 910 N N . TRP A 1 128 ? 18.505 46.274 74.719 1.00 30.26 108 TRP X N 1
ATOM 911 C CA . TRP A 1 128 ? 18.419 46.009 73.257 1.00 29.97 108 TRP X CA 1
ATOM 912 C C . TRP A 1 128 ? 16.976 46.121 72.767 1.00 30.35 108 TRP X C 1
ATOM 913 O O . TRP A 1 128 ? 16.035 46.070 73.571 1.00 28.70 108 TRP X O 1
ATOM 924 N N . VAL A 1 129 ? 16.821 46.296 71.457 1.00 29.74 109 VAL X N 1
ATOM 925 C CA . VAL A 1 129 ? 15.539 46.296 70.783 1.00 28.27 109 VAL X CA 1
ATOM 926 C C . VAL A 1 129 ? 15.547 45.131 69.794 1.00 30.05 109 VAL X C 1
ATOM 927 O O . VAL A 1 129 ? 16.474 45.011 68.982 1.00 28.70 109 VA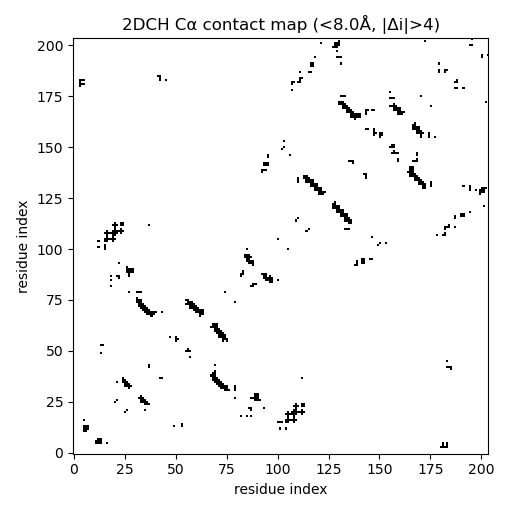L X O 1
ATOM 931 N N . GLU A 1 130 ? 14.532 44.274 69.861 1.00 29.53 110 GLU X N 1
ATOM 932 C CA . GLU A 1 130 ? 14.385 43.202 68.888 1.00 31.40 110 GLU X CA 1
ATOM 933 C C . GLU A 1 130 ? 12.933 43.105 68.441 1.00 32.56 110 GLU X C 1
ATOM 934 O O . GLU A 1 130 ? 12.027 43.655 69.096 1.00 31.37 110 GLU X O 1
ATOM 940 N N . GLN A 1 131 ? 12.702 42.394 67.338 1.00 31.65 111 GLN X N 1
ATOM 941 C CA . GLN A 1 131 ? 11.338 42.148 66.913 1.00 32.59 111 GLN X CA 1
ATOM 942 C C . GLN A 1 131 ? 10.965 40.761 67.367 1.00 31.34 111 GLN X C 1
ATOM 943 O O . GLN A 1 131 ? 11.690 39.817 67.081 1.00 30.75 111 GLN X O 1
ATOM 949 N N . VAL A 1 132 ? 9.836 40.637 68.063 1.00 29.52 112 VAL X N 1
ATOM 950 C CA . VAL A 1 132 ? 9.339 39.302 68.437 1.00 29.64 112 VAL X CA 1
ATOM 951 C C . VAL A 1 132 ? 8.107 39.074 67.568 1.00 29.92 112 VAL X C 1
ATOM 952 O O . VAL A 1 132 ? 7.625 40.003 66.897 1.00 28.93 112 VAL X O 1
ATOM 956 N N . VAL A 1 133 ? 7.614 37.846 67.576 1.00 30.37 113 VAL X N 1
ATOM 957 C CA . VAL A 1 133 ? 6.538 37.447 66.671 1.00 32.31 113 VAL X CA 1
ATOM 958 C C . VAL A 1 133 ? 5.475 36.704 67.470 1.00 32.24 113 VAL X C 1
ATOM 959 O O . VAL A 1 133 ? 5.773 35.779 68.256 1.00 33.01 113 VAL X O 1
ATOM 963 N N . LYS A 1 134 ? 4.252 37.169 67.330 1.00 32.71 114 LYS X N 1
ATOM 964 C CA . LYS A 1 134 ? 3.112 36.454 67.863 1.00 33.92 114 LYS X CA 1
ATOM 965 C C . LYS A 1 134 ? 2.361 35.719 66.734 1.00 35.60 114 LYS X C 1
ATOM 966 O O . LYS A 1 134 ? 1.955 36.320 65.747 1.00 33.44 114 LYS X O 1
ATOM 972 N N . ARG A 1 135 ? 2.167 34.422 66.931 1.00 38.76 115 ARG X N 1
ATOM 973 C CA . ARG A 1 135 ? 1.520 33.562 65.936 1.00 41.44 115 ARG X CA 1
ATOM 974 C C . ARG A 1 135 ? 0.027 33.485 66.175 1.00 42.40 115 ARG X C 1
ATOM 975 O O . ARG A 1 135 ? -0.379 33.056 67.246 1.00 44.02 115 ARG X O 1
ATOM 983 N N . ALA A 1 136 ? -0.782 33.926 65.212 1.00 43.36 116 ALA X N 1
ATOM 984 C CA . ALA A 1 136 ? -2.245 33.982 65.365 1.00 44.81 116 ALA X CA 1
ATOM 985 C C . ALA A 1 136 ? -2.920 33.514 64.098 1.00 45.58 116 ALA X C 1
ATOM 986 O O . ALA A 1 136 ? -2.627 34.030 63.014 1.00 45.93 116 ALA X O 1
ATOM 988 N N . GLY A 1 137 ? -3.829 32.550 64.240 1.00 46.84 117 GLY X N 1
ATOM 989 C CA . GLY A 1 137 ? -4.451 31.905 63.070 1.00 48.68 117 GLY X CA 1
ATOM 990 C C . GLY A 1 137 ? -3.522 31.746 61.870 1.00 48.71 117 GLY X C 1
ATOM 991 O O . GLY A 1 137 ? -3.828 32.206 60.762 1.00 49.31 117 GLY X O 1
ATOM 992 N N . ASP A 1 138 ? -2.364 31.144 62.108 1.00 49.28 118 ASP X N 1
ATOM 993 C CA . ASP A 1 138 ? -1.477 30.685 61.041 1.00 50.31 118 ASP X CA 1
ATOM 994 C C . ASP A 1 138 ? -0.718 31.812 60.328 1.00 49.89 118 ASP X C 1
ATOM 995 O O . ASP A 1 138 ? -0.218 31.641 59.190 1.00 49.42 118 ASP X O 1
ATOM 1000 N N . LYS A 1 139 ? -0.638 32.957 61.015 1.00 49.11 119 LYS X N 1
ATOM 1001 C CA . LYS A 1 139 ? 0.040 34.169 60.532 1.00 48.22 119 LYS X CA 1
ATOM 1002 C C . LYS A 1 139 ? 0.964 34.709 61.623 1.00 46.65 119 LYS X C 1
ATOM 1003 O O . LYS A 1 139 ? 0.708 34.525 62.810 1.00 46.15 119 LYS X O 1
ATOM 1009 N N . SER A 1 140 ? 2.032 35.360 61.201 1.00 45.30 120 SER X N 1
ATOM 1010 C CA . SER A 1 140 ? 3.032 35.913 62.111 1.00 44.04 120 SER X CA 1
ATOM 1011 C C . SER A 1 140 ? 2.938 37.432 62.212 1.00 42.71 120 SER X C 1
ATOM 1012 O O . SER A 1 140 ? 3.220 38.140 61.229 1.00 43.14 120 SER X O 1
ATOM 1015 N N . TYR A 1 141 ? 2.565 37.922 63.397 1.00 40.18 121 TYR X N 1
ATOM 1016 C CA . TYR A 1 141 ? 2.534 39.338 63.696 1.00 37.92 121 TYR X CA 1
ATOM 1017 C C . TYR A 1 141 ? 3.770 39.784 64.524 1.00 37.05 121 TYR X C 1
ATOM 1018 O O . TYR A 1 141 ? 4.026 39.292 65.615 1.00 36.82 121 TYR X O 1
ATOM 1027 N N . TYR A 1 142 ? 4.522 40.714 63.967 1.00 34.86 122 TYR X N 1
ATOM 1028 C CA . TYR A 1 142 ? 5.704 41.247 64.576 1.00 34.19 122 TYR X CA 1
ATOM 1029 C C . TYR A 1 142 ? 5.435 42.468 65.480 1.00 31.41 122 TYR X C 1
ATOM 1030 O O . TYR A 1 142 ? 4.634 43.343 65.173 1.00 31.63 122 TYR X O 1
ATOM 1039 N N . TYR A 1 143 ? 6.153 42.517 66.575 1.00 28.85 123 TYR X N 1
ATOM 1040 C CA . TYR A 1 143 ? 6.101 43.692 67.423 1.00 27.90 123 TYR X CA 1
ATOM 1041 C C . TYR A 1 143 ? 7.420 43.863 68.157 1.00 27.31 123 TYR X C 1
ATOM 1042 O O . TYR A 1 143 ? 8.233 42.937 68.185 1.00 27.51 123 TYR X O 1
ATOM 1051 N N . ILE A 1 144 ? 7.679 45.048 68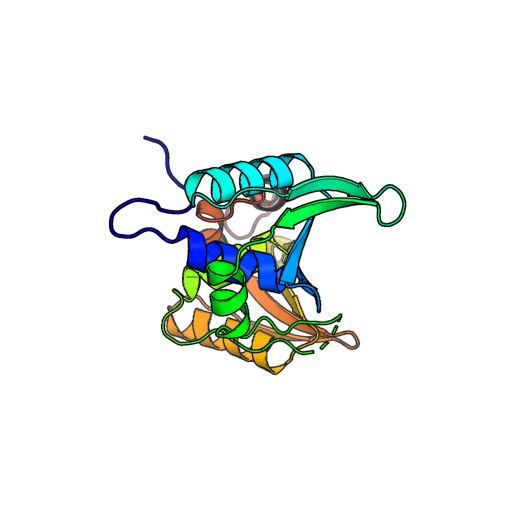.694 1.00 25.73 124 ILE X N 1
ATOM 1052 C CA . ILE A 1 144 ? 8.989 45.263 69.310 1.00 25.00 124 ILE X CA 1
ATOM 1053 C C . ILE A 1 144 ? 9.076 44.798 70.780 1.00 24.10 124 ILE X C 1
ATOM 1054 O O . ILE A 1 144 ? 8.089 44.769 71.500 1.00 21.63 124 ILE X O 1
ATOM 1059 N N . ARG A 1 145 ? 10.280 44.419 71.185 1.00 24.19 125 ARG X N 1
ATOM 1060 C CA . ARG A 1 145 ? 10.595 44.129 72.563 1.00 24.27 125 ARG X CA 1
ATOM 1061 C C . ARG A 1 145 ? 11.817 44.984 72.901 1.00 25.50 125 ARG X C 1
ATOM 1062 O O . ARG A 1 145 ? 12.826 44.952 72.166 1.00 23.56 125 ARG X O 1
ATOM 1070 N N . ILE A 1 146 ? 11.734 45.726 74.008 1.00 23.64 126 ILE X N 1
ATOM 1071 C CA . ILE A 1 146 ? 12.954 46.242 74.629 1.00 24.41 126 ILE X CA 1
ATOM 1072 C C . ILE A 1 146 ? 13.355 45.230 75.704 1.00 24.76 126 ILE X C 1
ATOM 1073 O O . ILE A 1 146 ? 12.487 44.809 76.530 1.00 24.41 126 ILE X O 1
ATOM 1078 N N . GLY A 1 147 ? 14.628 44.829 75.720 1.00 25.03 127 GLY X N 1
ATOM 1079 C CA . GLY A 1 147 ? 15.090 43.838 76.724 1.00 24.57 127 GLY X CA 1
ATOM 1080 C C . GLY A 1 147 ? 16.267 44.468 77.508 1.00 27.32 127 GLY X C 1
ATOM 1081 O O . GLY A 1 147 ? 17.027 45.294 76.950 1.00 25.64 127 GLY X O 1
ATOM 1082 N N . ILE A 1 148 ? 16.391 44.116 78.785 1.00 26.98 128 ILE X N 1
ATOM 1083 C CA . ILE A 1 148 ? 17.621 44.317 79.555 1.00 30.50 128 ILE X CA 1
ATOM 1084 C C . ILE A 1 148 ? 17.998 42.968 80.120 1.00 31.91 128 ILE X C 1
ATOM 1085 O O . ILE A 1 148 ? 17.153 42.237 80.618 1.00 32.35 128 ILE X O 1
ATOM 1090 N N . LYS A 1 149 ? 19.279 42.633 80.017 1.00 34.41 129 LYS X N 1
ATOM 1091 C CA . LYS A 1 149 ? 19.836 41.470 80.703 1.00 35.35 129 LYS X CA 1
ATOM 1092 C C . LYS A 1 149 ? 20.938 41.916 81.670 1.00 35.48 129 LYS X C 1
ATOM 1093 O O . LYS A 1 149 ? 21.799 42.717 81.324 1.00 35.98 129 LYS X O 1
ATOM 1099 N N . THR A 1 150 ? 20.871 41.419 82.890 1.00 36.79 130 THR X N 1
ATOM 1100 C CA . THR A 1 150 ? 21.848 41.760 83.930 1.00 37.70 130 THR X CA 1
ATOM 1101 C C . THR A 1 150 ? 22.139 40.541 84.782 1.00 38.50 130 THR X C 1
ATOM 1102 O O . THR A 1 150 ? 21.305 39.632 84.936 1.00 38.11 130 THR X O 1
ATOM 1106 N N . LYS A 1 151 ? 23.342 40.504 85.335 1.00 40.11 131 LYS X N 1
ATOM 1107 C CA . LYS A 1 151 ? 23.699 39.421 86.249 1.00 40.91 131 LYS X CA 1
ATOM 1108 C C . LYS A 1 151 ? 23.128 39.608 87.648 1.00 41.20 131 LYS X C 1
ATOM 1109 O O . LYS A 1 151 ? 22.967 38.651 88.387 1.00 41.61 131 LYS X O 1
ATOM 1115 N N . SER A 1 152 ? 22.730 40.837 87.962 1.00 40.89 132 SER X N 1
ATOM 1116 C CA . SER A 1 152 ? 22.095 41.172 89.235 1.00 40.58 132 SER X CA 1
ATOM 1117 C C . SER A 1 152 ? 20.600 40.864 89.152 1.00 40.86 132 SER X C 1
ATOM 1118 O O . SER A 1 152 ? 19.851 41.556 88.453 1.00 40.62 132 SER X O 1
ATOM 1121 N N . LYS A 1 153 ? 20.167 39.845 89.881 1.00 39.89 133 LYS X N 1
ATOM 1122 C CA . LYS A 1 153 ? 18.751 39.527 90.023 1.00 39.28 133 LYS X CA 1
ATOM 1123 C C . LYS A 1 153 ? 18.017 40.664 90.744 1.00 38.88 133 LYS X C 1
ATOM 1124 O O . LYS A 1 153 ? 16.886 41.027 90.362 1.00 38.19 133 LYS X O 1
ATOM 1130 N N . GLU A 1 154 ? 18.659 41.248 91.762 1.00 36.78 134 GLU X N 1
ATOM 1131 C CA . GLU A 1 154 ? 18.037 42.289 92.505 1.00 36.21 134 GLU X CA 1
ATOM 1132 C C . GLU A 1 154 ? 17.713 43.490 91.602 1.00 35.36 134 GLU X C 1
ATOM 1133 O O . GLU A 1 154 ? 16.631 44.073 91.721 1.00 34.59 134 GLU X O 1
ATOM 1139 N N . LEU A 1 155 ? 18.673 43.884 90.748 1.00 33.50 135 LEU X N 1
ATOM 1140 C CA . LEU A 1 155 ? 18.471 45.030 89.861 1.00 32.58 135 LEU X CA 1
ATOM 1141 C C . LEU A 1 155 ? 17.401 44.737 88.788 1.00 31.63 135 LEU X C 1
ATOM 1142 O O . LEU A 1 155 ? 16.538 45.583 88.523 1.00 31.38 135 LEU X O 1
ATOM 1147 N N . ARG A 1 156 ? 17.473 43.560 88.179 1.00 30.18 136 ARG X N 1
ATOM 1148 C CA . ARG A 1 156 ? 16.487 43.138 87.218 1.00 30.32 136 ARG X CA 1
ATOM 1149 C C . ARG A 1 156 ? 15.081 43.235 87.847 1.00 30.19 136 ARG X C 1
ATOM 1150 O O . ARG A 1 156 ? 14.137 43.830 87.260 1.00 27.93 136 ARG X O 1
ATOM 1158 N N . ASP A 1 157 ? 14.952 42.635 89.041 1.00 28.28 137 ASP X N 1
ATOM 1159 C CA . ASP A 1 157 ? 13.693 42.628 89.772 1.00 27.72 137 ASP X CA 1
ATOM 1160 C C . ASP A 1 157 ? 13.191 44.013 90.050 1.00 26.97 137 ASP X C 1
ATOM 1161 O O . ASP A 1 157 ? 11.999 44.281 89.889 1.00 26.29 137 ASP X O 1
ATOM 1166 N N . TRP A 1 158 ? 14.098 44.894 90.439 1.00 25.17 138 TRP X N 1
ATOM 1167 C CA . TRP A 1 158 ? 13.726 46.265 90.709 1.00 24.87 138 TRP X CA 1
ATOM 1168 C C . TRP A 1 158 ? 13.270 46.989 89.407 1.00 24.91 138 TRP X C 1
ATOM 1169 O O . TRP A 1 158 ? 12.312 47.730 89.438 1.00 24.82 138 TRP X O 1
ATOM 1180 N N . ILE A 1 159 ? 13.970 46.755 88.300 1.00 24.80 139 ILE X N 1
ATOM 1181 C CA . ILE A 1 159 ? 13.610 47.452 87.035 1.00 25.41 139 ILE X CA 1
ATOM 1182 C C . ILE A 1 159 ? 12.174 47.070 86.692 1.00 24.35 139 ILE X C 1
ATOM 1183 O O . ILE A 1 159 ? 11.341 47.935 86.477 1.00 24.06 139 ILE X O 1
ATOM 1188 N N . ALA A 1 160 ? 11.903 45.766 86.674 1.00 24.42 140 ALA X N 1
ATOM 1189 C CA . ALA A 1 160 ? 10.597 45.273 86.359 1.00 24.51 140 ALA X CA 1
ATOM 1190 C C . ALA A 1 160 ? 9.521 45.813 87.281 1.00 25.04 140 ALA X C 1
ATOM 1191 O O . ALA A 1 160 ? 8.451 46.238 86.815 1.00 24.94 140 ALA X O 1
ATOM 1193 N N . GLN A 1 161 ? 9.770 45.776 88.597 1.00 25.38 141 GLN X N 1
ATOM 1194 C CA . GLN A 1 161 ? 8.760 46.152 89.563 1.00 25.44 141 GLN X CA 1
A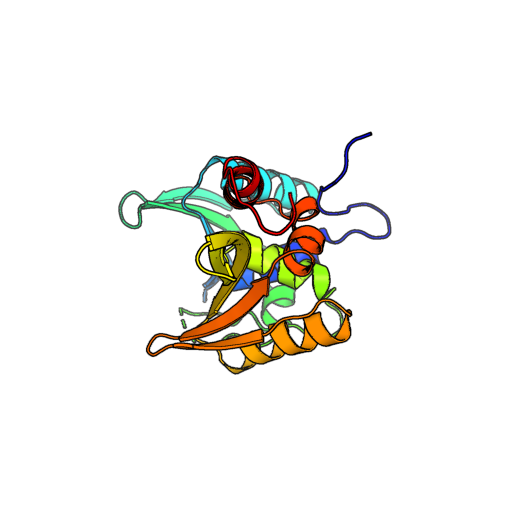TOM 1195 C C . GLN A 1 161 ? 8.533 47.664 89.471 1.00 23.91 141 GLN X C 1
ATOM 1196 O O . GLN A 1 161 ? 7.420 48.146 89.571 1.00 24.09 141 GLN X O 1
ATOM 1202 N N . THR A 1 162 ? 9.605 48.403 89.255 1.00 23.98 142 THR X N 1
ATOM 1203 C CA . THR A 1 162 ? 9.549 49.860 89.151 1.00 23.68 142 THR X CA 1
ATOM 1204 C C . THR A 1 162 ? 8.746 50.308 87.930 1.00 22.37 142 THR X C 1
ATOM 1205 O O . THR A 1 162 ? 7.901 51.161 88.043 1.00 22.39 142 THR X O 1
ATOM 1209 N N . LEU A 1 163 ? 8.982 49.681 86.771 1.00 22.57 143 LEU X N 1
ATOM 1210 C CA . LEU A 1 163 ? 8.183 49.993 85.562 1.00 21.62 143 LEU X CA 1
ATOM 1211 C C . LEU A 1 163 ? 6.723 49.661 85.836 1.00 21.37 143 LEU X C 1
ATOM 1212 O O . LEU A 1 163 ? 5.854 50.449 85.547 1.00 21.52 143 LEU X O 1
ATOM 1217 N N . ASN A 1 164 ? 6.455 48.485 86.402 1.00 21.93 144 ASN X N 1
ATOM 1218 C CA . ASN A 1 164 ? 5.081 48.107 86.780 1.00 22.93 144 ASN X CA 1
ATOM 1219 C C . ASN A 1 164 ? 4.391 49.144 87.677 1.00 23.64 144 ASN X C 1
ATOM 1220 O O . ASN A 1 164 ? 3.242 49.561 87.420 1.00 24.33 144 ASN X O 1
ATOM 1225 N N . ASP A 1 165 ? 5.139 49.661 88.641 1.00 23.99 145 ASP X N 1
ATOM 1226 C CA . ASP A 1 165 ? 4.684 50.726 89.545 1.00 24.24 145 ASP X CA 1
ATOM 1227 C C . ASP A 1 165 ? 4.386 52.055 88.832 1.00 23.41 145 ASP X C 1
ATOM 1228 O O . ASP A 1 165 ? 3.568 52.828 89.302 1.00 24.92 145 ASP X O 1
ATOM 1233 N N . LEU A 1 166 ? 5.113 52.351 87.755 1.00 23.00 146 LEU X N 1
ATOM 1234 C CA . LEU A 1 166 ? 4.888 53.523 86.887 1.00 23.23 146 LEU X CA 1
ATOM 1235 C C . LEU A 1 166 ? 3.700 53.354 85.916 1.00 22.71 146 LEU X C 1
ATOM 1236 O O . LEU A 1 166 ? 3.320 54.320 85.219 1.00 23.34 146 LEU X O 1
ATOM 1241 N N . GLY A 1 167 ? 3.175 52.144 85.843 1.00 21.02 147 GLY X N 1
ATOM 1242 C CA . GLY A 1 167 ? 2.072 51.831 84.975 1.00 19.79 147 GLY X CA 1
ATOM 1243 C C . GLY A 1 167 ? 2.605 51.387 83.612 1.00 19.94 147 GLY X C 1
ATOM 1244 O O . GLY A 1 167 ? 1.855 51.397 82.632 1.00 19.24 147 GLY X O 1
ATOM 1245 N N . ILE A 1 168 ? 3.874 51.009 83.543 1.00 19.09 148 ILE X N 1
ATOM 1246 C CA . ILE A 1 168 ? 4.475 50.525 82.241 1.00 20.69 148 ILE X CA 1
ATOM 1247 C C . ILE A 1 168 ? 4.734 49.019 82.421 1.00 21.62 148 ILE X C 1
ATOM 1248 O O . ILE A 1 168 ? 5.628 48.620 83.199 1.00 20.84 148 ILE X O 1
ATOM 1253 N N . ARG A 1 169 ? 3.959 48.172 81.745 1.00 22.24 149 ARG X N 1
ATOM 1254 C CA . ARG A 1 169 ? 4.022 46.743 82.075 1.00 21.70 149 ARG X CA 1
ATOM 1255 C C . ARG A 1 169 ? 5.349 46.127 81.609 1.00 22.93 149 ARG X C 1
ATOM 1256 O O . ARG A 1 169 ? 5.796 46.361 80.469 1.00 22.04 149 ARG X O 1
ATOM 1264 N N . ALA A 1 170 ? 5.938 45.282 82.467 1.00 23.12 150 ALA X N 1
ATOM 1265 C CA . ALA A 1 170 ? 7.223 44.650 82.198 1.00 23.96 150 ALA X CA 1
ATOM 1266 C C . ALA A 1 170 ? 7.132 43.201 82.683 1.00 26.14 150 ALA X C 1
ATOM 1267 O O . ALA A 1 170 ? 6.378 42.911 83.652 1.00 25.67 150 ALA X O 1
ATOM 1269 N N . SER A 1 171 ? 7.811 42.281 81.988 1.00 24.98 151 SER X N 1
ATOM 1270 C CA . SER A 1 171 ? 7.788 40.909 82.429 1.00 26.30 151 SER X CA 1
ATOM 1271 C C . SER A 1 171 ? 9.241 40.500 82.747 1.00 27.72 151 SER X C 1
ATOM 1272 O O . SER A 1 171 ? 10.189 41.231 82.377 1.00 28.30 151 SER X O 1
ATOM 1275 N N . ARG A 1 172 ? 9.400 39.359 83.409 1.00 27.84 152 ARG X N 1
ATOM 1276 C CA . ARG A 1 172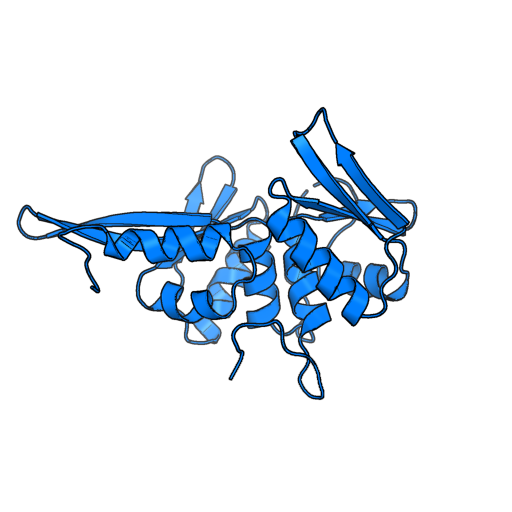 ? 10.729 38.844 83.769 1.00 29.55 152 ARG X CA 1
ATOM 1277 C C . ARG A 1 172 ? 10.994 37.485 83.139 1.00 29.68 152 ARG X C 1
ATOM 1278 O O . ARG A 1 172 ? 10.100 36.689 83.012 1.00 29.95 152 ARG X O 1
ATOM 1286 N N . ALA A 1 173 ? 12.234 37.233 82.770 1.00 31.79 153 ALA X N 1
ATOM 1287 C CA . ALA A 1 173 ? 12.622 35.901 82.289 1.00 34.20 153 ALA X CA 1
ATOM 1288 C C . ALA A 1 173 ? 14.048 35.616 82.752 1.00 35.08 153 ALA X C 1
ATOM 1289 O O . ALA A 1 173 ? 14.902 36.508 82.730 1.00 35.02 153 ALA X O 1
ATOM 1291 N N . ASP A 1 174 ? 14.274 34.394 83.238 1.00 37.28 154 ASP X N 1
ATOM 1292 C CA . ASP A 1 174 ? 15.564 34.027 83.857 1.00 38.91 154 ASP X CA 1
ATOM 1293 C C . ASP A 1 174 ? 16.321 33.188 82.852 1.00 40.05 154 ASP X C 1
ATOM 1294 O O . ASP A 1 174 ? 15.796 32.215 82.393 1.00 40.76 154 ASP X O 1
ATOM 1299 N N . LYS A 1 175 ? 17.516 33.606 82.479 1.00 42.69 155 LYS X N 1
ATOM 1300 C CA . LYS A 1 175 ? 18.308 32.870 81.485 1.00 45.51 155 LYS X CA 1
ATOM 1301 C C . LYS A 1 175 ? 19.522 32.263 82.188 1.00 47.42 155 LYS X C 1
ATOM 1302 O O . LYS A 1 175 ? 19.895 32.710 83.295 1.00 47.32 155 LYS X O 1
ATOM 1308 N N . SER A 1 176 ? 20.142 31.250 81.569 1.00 48.88 156 SER X N 1
ATOM 1309 C CA . SER A 1 176 ? 21.254 30.553 82.225 1.00 50.27 156 SER X CA 1
ATOM 1310 C C . SER A 1 176 ? 22.378 31.539 82.543 1.00 50.30 156 SER X C 1
ATOM 1311 O O . SER A 1 176 ? 23.006 31.452 83.612 1.00 51.04 156 SER X O 1
ATOM 1314 N N . ASP A 1 177 ? 22.571 32.515 81.656 1.00 49.97 157 ASP X N 1
ATOM 1315 C CA . ASP A 1 177 ? 23.621 33.504 81.835 1.00 50.24 157 ASP X CA 1
ATOM 1316 C C . ASP A 1 177 ? 23.181 34.881 82.346 1.00 49.00 157 ASP X C 1
ATOM 1317 O O . ASP A 1 177 ? 23.956 35.837 82.262 1.00 49.56 157 ASP X O 1
ATOM 1322 N N . GLY A 1 178 ? 21.976 35.005 82.907 1.00 47.57 158 GLY X N 1
ATOM 1323 C CA . GLY A 1 178 ? 21.543 36.320 83.440 1.00 44.29 158 GLY X CA 1
ATOM 1324 C C . GLY A 1 178 ? 20.036 36.463 83.620 1.00 42.49 158 GLY X C 1
ATOM 1325 O O . GLY A 1 178 ? 19.251 35.533 83.386 1.00 41.66 158 GLY X O 1
ATOM 1326 N N . TYR A 1 179 ? 19.633 37.640 84.077 1.00 40.57 159 TYR X N 1
ATOM 1327 C CA . TYR A 1 179 ? 18.215 37.877 84.408 1.00 38.15 159 TYR X CA 1
ATOM 1328 C C . TYR A 1 179 ? 17.689 38.982 83.507 1.00 36.39 159 TYR X C 1
ATOM 1329 O O . TYR A 1 179 ? 18.300 40.044 83.400 1.00 35.80 159 TYR X O 1
ATOM 1338 N N . GLU A 1 180 ? 16.579 38.686 82.836 1.00 35.09 160 GLU X N 1
ATOM 1339 C CA . GLU A 1 180 ? 16.029 39.581 81.824 1.00 33.18 160 GLU X CA 1
ATOM 1340 C C . GLU A 1 180 ? 14.720 40.241 82.271 1.00 31.34 160 GLU X C 1
ATOM 1341 O O . GLU A 1 180 ? 13.924 39.650 83.019 1.00 29.27 160 GLU X O 1
ATOM 1347 N N . VAL A 1 181 ? 14.562 41.477 81.821 1.00 29.19 161 VAL X N 1
ATOM 1348 C CA . VAL A 1 181 ? 13.274 42.172 81.877 1.00 28.62 161 VAL X CA 1
ATOM 1349 C C . VAL A 1 181 ? 12.890 42.567 80.458 1.00 27.18 161 VAL X C 1
ATOM 1350 O O . VAL A 1 181 ? 13.748 42.997 79.669 1.00 27.17 161 VAL X O 1
ATOM 1354 N N . HIS A 1 182 ? 11.626 42.328 80.115 1.00 25.87 162 HIS X N 1
ATOM 1355 C CA . HIS A 1 182 ? 11.104 42.588 78.764 1.00 25.22 162 HIS X CA 1
ATOM 1356 C C . HIS A 1 182 ? 9.983 43.651 78.841 1.00 24.66 162 HIS X C 1
ATOM 1357 O O . HIS A 1 182 ? 9.121 43.561 79.716 1.00 22.55 162 HIS X O 1
ATOM 1364 N N . ILE A 1 183 ? 10.038 44.639 77.933 1.00 23.27 163 ILE X N 1
ATOM 1365 C CA . ILE A 1 183 ? 9.027 45.688 77.792 1.00 22.06 163 ILE X CA 1
ATOM 1366 C C . ILE A 1 183 ? 8.611 45.622 76.300 1.00 22.90 163 ILE X C 1
ATOM 1367 O O . ILE A 1 183 ? 9.433 45.912 75.402 1.00 22.29 163 ILE X O 1
ATOM 1372 N N . ASP A 1 184 ? 7.373 45.184 76.051 1.00 22.11 164 ASP X N 1
ATOM 1373 C CA . ASP A 1 184 ? 6.883 44.834 74.701 1.00 22.48 164 ASP X CA 1
ATOM 1374 C C . ASP A 1 184 ? 5.802 45.742 74.155 1.00 21.83 164 ASP X C 1
ATOM 1375 O O . ASP A 1 184 ? 4.987 46.237 74.891 1.00 21.10 164 ASP X O 1
ATOM 1380 N N . GLY A 1 185 ? 5.786 45.878 72.818 1.00 22.93 165 GLY X N 1
ATOM 1381 C CA . GLY A 1 185 ? 4.691 46.466 72.077 1.00 22.14 165 GLY X CA 1
ATOM 1382 C C . GLY A 1 185 ? 4.471 47.905 72.510 1.00 21.19 165 GLY X C 1
ATOM 1383 O O . GLY A 1 185 ? 5.406 48.645 72.597 1.00 19.85 165 GLY X O 1
ATOM 1384 N N . VAL A 1 186 ? 3.219 48.264 72.774 1.00 21.69 166 VAL X N 1
ATOM 1385 C CA . VAL A 1 186 ? 2.851 49.614 73.236 1.00 19.84 166 VAL X CA 1
ATOM 1386 C C . VAL A 1 186 ? 3.761 50.049 74.393 1.00 19.80 166 VAL X C 1
ATOM 1387 O O . VAL A 1 186 ? 4.128 51.250 74.461 1.00 19.84 166 VAL X O 1
ATOM 1391 N N . GLU A 1 187 ? 4.070 49.127 75.332 1.00 19.57 167 GLU X N 1
ATOM 1392 C CA . GLU A 1 187 ? 4.840 49.513 76.523 1.00 19.79 167 GLU X CA 1
ATOM 1393 C C . GLU A 1 187 ? 6.205 50.025 76.062 1.00 19.90 167 GLU X C 1
ATOM 1394 O O . GLU A 1 187 ? 6.730 50.972 76.632 1.00 18.43 167 GLU X O 1
ATOM 1400 N N . ALA A 1 188 ? 6.795 49.357 75.060 1.00 18.09 168 ALA X N 1
ATOM 1401 C CA . ALA A 1 188 ? 8.116 49.783 74.544 1.00 19.37 168 ALA X CA 1
ATOM 1402 C C . ALA A 1 188 ? 8.013 51.138 73.869 1.00 19.62 168 ALA X C 1
ATOM 1403 O O . ALA A 1 188 ? 8.863 52.032 74.104 1.00 18.68 168 ALA X O 1
ATOM 1405 N N . TRP A 1 189 ? 6.945 51.304 73.071 1.00 19.08 169 TRP X N 1
ATOM 1406 C CA . TRP A 1 189 ? 6.712 52.623 72.389 1.00 20.73 169 TRP X CA 1
ATOM 1407 C C . TRP A 1 189 ? 6.571 53.807 73.332 1.00 19.75 169 TRP X C 1
ATOM 1408 O O . TRP A 1 189 ? 6.751 54.968 72.927 1.00 20.19 169 TRP X O 1
ATOM 1419 N N . ARG A 1 190 ? 6.207 53.524 74.580 1.00 19.70 170 ARG X N 1
ATOM 1420 C CA . ARG A 1 190 ? 6.136 54.587 75.617 1.00 19.65 170 ARG X CA 1
ATOM 1421 C C . ARG A 1 190 ? 7.518 55.038 76.066 1.00 20.62 170 ARG X C 1
ATOM 1422 O O . ARG A 1 190 ? 7.652 56.127 76.649 1.00 21.17 170 ARG X O 1
ATOM 1430 N N . LEU A 1 191 ? 8.531 54.186 75.877 1.00 19.90 171 LEU X N 1
ATOM 1431 C CA . LEU A 1 191 ? 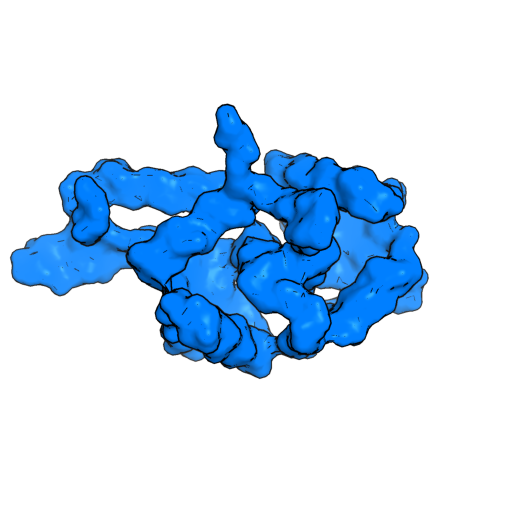9.919 54.549 76.236 1.00 21.43 171 LEU X CA 1
ATOM 1432 C C . LEU A 1 191 ? 10.737 55.114 75.054 1.00 22.92 171 LEU X C 1
ATOM 1433 O O . LEU A 1 191 ? 11.618 55.961 75.248 1.00 22.44 171 LEU X O 1
ATOM 1438 N N . VAL A 1 192 ? 10.471 54.603 73.842 1.00 23.04 172 VAL X N 1
ATOM 1439 C CA . VAL A 1 192 ? 11.253 55.004 72.620 1.00 24.22 172 VAL X CA 1
ATOM 1440 C C . VAL A 1 192 ? 11.543 56.510 72.495 1.00 24.08 172 VAL X C 1
ATOM 1441 O O . VAL A 1 192 ? 12.664 56.873 72.262 1.00 24.86 172 VAL X O 1
ATOM 1445 N N . PRO A 1 193 ? 10.543 57.381 72.680 1.00 25.32 173 PRO X N 1
ATOM 1446 C CA . PRO A 1 193 ? 10.890 58.812 72.452 1.00 25.83 173 PRO X CA 1
ATOM 1447 C C . PRO A 1 193 ? 11.964 59.356 73.372 1.00 25.72 173 PRO X C 1
ATOM 1448 O O . PRO A 1 193 ? 12.610 60.363 73.046 1.00 24.54 173 PRO X O 1
ATOM 1452 N N . HIS A 1 194 ? 12.180 58.672 74.486 1.00 25.27 174 HIS X N 1
ATOM 1453 C CA . HIS A 1 194 ? 13.148 59.129 75.492 1.00 26.61 174 HIS X CA 1
ATOM 1454 C C . HIS A 1 194 ? 14.554 58.528 75.323 1.00 25.35 174 HIS X C 1
ATOM 1455 O O . HIS A 1 194 ? 15.504 58.988 75.933 1.00 24.67 174 HIS X O 1
ATOM 1462 N N . LEU A 1 195 ? 14.648 57.485 74.515 1.00 25.24 175 LEU X N 1
ATOM 1463 C CA . LEU A 1 195 ? 15.911 56.787 74.295 1.00 25.58 175 LEU X CA 1
ATOM 1464 C C . LEU A 1 195 ? 16.869 57.677 73.476 1.00 27.08 175 LEU X C 1
ATOM 1465 O O . LEU A 1 195 ? 16.456 58.336 72.484 1.00 26.62 175 LEU X O 1
ATOM 1470 N N . GLN A 1 196 ? 18.130 57.665 73.889 1.00 27.68 176 GLN X N 1
ATOM 1471 C CA . GLN A 1 196 ? 19.156 58.491 73.268 1.00 29.88 176 GLN X CA 1
ATOM 1472 C C . GLN A 1 196 ? 20.013 57.662 72.382 1.00 30.39 176 GLN X C 1
ATOM 1473 O O . GLN A 1 196 ? 20.682 58.228 71.534 1.00 33.48 176 GLN X O 1
ATOM 1479 N N . ASN A 1 197 ? 19.994 56.344 72.549 1.00 30.08 177 ASN X N 1
ATOM 1480 C CA . ASN A 1 197 ? 20.789 55.440 71.755 1.00 30.70 177 ASN X CA 1
ATOM 1481 C C . ASN A 1 197 ? 20.190 55.273 70.339 1.00 31.18 177 ASN X C 1
ATOM 1482 O O . ASN A 1 197 ? 19.161 54.644 70.180 1.00 31.75 177 ASN X O 1
ATOM 1487 N N . PRO A 1 198 ? 20.810 55.891 69.308 1.00 33.06 178 PRO X N 1
ATOM 1488 C CA . PRO A 1 198 ? 20.187 55.852 67.965 1.00 33.28 178 PRO X CA 1
ATOM 1489 C C . PRO A 1 198 ? 20.017 54.487 67.371 1.00 31.96 178 PRO X C 1
ATOM 1490 O O . PRO A 1 198 ? 19.094 54.297 66.606 1.00 33.90 178 PRO X O 1
ATOM 1494 N N . THR A 1 199 ? 20.827 53.517 67.749 1.00 32.47 179 THR X N 1
ATOM 1495 C CA . THR A 1 199 ? 20.599 52.121 67.338 1.00 33.05 179 THR X CA 1
ATOM 1496 C C . THR A 1 199 ? 19.222 51.602 67.808 1.00 32.51 179 THR X C 1
ATOM 1497 O O . THR A 1 199 ? 18.527 50.906 67.049 1.00 30.88 179 THR X O 1
ATOM 1501 N N . HIS A 1 200 ? 18.813 51.973 69.038 1.00 30.42 180 HIS X N 1
ATOM 1502 C CA . HIS A 1 200 ? 17.486 51.533 69.565 1.00 29.92 180 HIS X CA 1
ATOM 1503 C C . HIS A 1 200 ? 16.337 52.100 68.745 1.00 29.26 180 HIS X C 1
ATOM 1504 O O . HIS A 1 200 ? 15.394 51.406 68.383 1.00 28.62 180 HIS X O 1
ATOM 1511 N N . LEU A 1 201 ? 16.474 53.375 68.443 1.00 30.76 181 LEU X N 1
ATOM 1512 C CA . LEU A 1 201 ? 15.471 54.144 67.726 1.00 31.82 181 LEU X CA 1
ATOM 1513 C C . LEU A 1 201 ? 15.261 53.571 66.287 1.00 31.16 18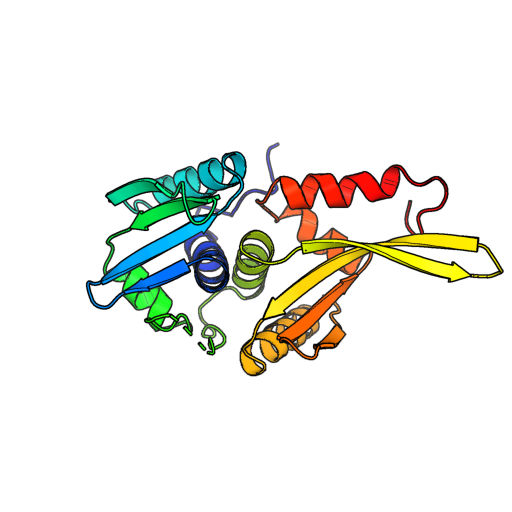1 LEU X C 1
ATOM 1514 O O . LEU A 1 201 ? 14.128 53.418 65.801 1.00 30.83 181 LEU X O 1
ATOM 1519 N N . GLU A 1 202 ? 16.376 53.222 65.620 1.00 31.15 182 GLU X N 1
ATOM 1520 C CA . GLU A 1 202 ? 16.341 52.614 64.252 1.00 30.32 182 GLU X CA 1
ATOM 1521 C C . GLU A 1 202 ? 15.753 51.229 64.233 1.00 29.19 182 GLU X C 1
ATOM 1522 O O . GLU A 1 202 ? 14.902 50.903 63.397 1.00 28.35 182 GLU X O 1
ATOM 1528 N N . ARG A 1 203 ? 16.156 50.407 65.184 1.00 28.77 183 ARG X N 1
ATOM 1529 C CA . ARG A 1 203 ? 15.561 49.088 65.288 1.00 29.77 183 ARG X CA 1
ATOM 1530 C C . ARG A 1 203 ? 14.052 49.112 65.605 1.00 28.63 183 ARG X C 1
ATOM 1531 O O . ARG A 1 203 ? 13.316 48.267 65.113 1.00 27.89 183 ARG X O 1
ATOM 1539 N N . ALA A 1 204 ? 13.610 50.060 66.440 1.00 28.52 184 ALA X N 1
ATOM 1540 C CA . ALA A 1 204 ? 12.178 50.190 66.765 1.00 29.12 184 ALA X CA 1
ATOM 1541 C C . ALA A 1 204 ? 11.426 50.509 65.440 1.00 29.56 184 ALA X C 1
ATOM 1542 O O . ALA A 1 204 ? 10.387 49.887 65.127 1.00 30.26 184 ALA X O 1
ATOM 1544 N N . GLN A 1 205 ? 11.964 51.455 64.686 1.00 29.68 185 GLN X N 1
ATOM 1545 C CA . GLN A 1 205 ? 11.369 51.876 63.401 1.00 32.10 185 GLN X CA 1
ATOM 1546 C C . GLN A 1 205 ? 11.252 50.767 62.366 1.00 32.29 185 GLN X C 1
ATOM 1547 O O . GLN A 1 205 ? 10.273 50.720 61.646 1.00 31.78 185 GLN X O 1
ATOM 1553 N N . SER A 1 206 ? 12.201 49.832 62.376 1.00 34.78 186 SER X N 1
ATOM 1554 C CA . SER A 1 206 ? 12.246 48.683 61.468 1.00 36.38 186 SER X CA 1
ATOM 1555 C C . SER A 1 206 ? 11.009 47.798 61.525 1.00 37.30 186 SER X C 1
ATOM 1556 O O . SER A 1 206 ? 10.698 47.165 60.522 1.00 35.66 186 SER X O 1
ATOM 1559 N N . VAL A 1 207 ? 10.328 47.727 62.685 1.00 37.20 187 VAL X N 1
ATOM 1560 C CA . VAL A 1 207 ? 9.134 46.887 62.806 1.00 38.57 187 VAL X CA 1
ATOM 1561 C C . VAL A 1 207 ? 8.028 47.268 61.800 1.00 39.91 187 VAL X C 1
ATOM 1562 O O . VAL A 1 207 ? 7.253 46.409 61.341 1.00 41.14 187 VAL X O 1
ATOM 1566 N N . LYS A 1 208 ? 7.969 48.551 61.440 1.00 41.36 188 LYS X N 1
ATOM 1567 C CA . LYS A 1 208 ? 7.018 49.059 60.481 1.00 42.72 188 LYS X CA 1
ATOM 1568 C C . LYS A 1 208 ? 7.301 48.543 59.042 1.00 44.15 188 LYS X C 1
ATOM 1569 O O . LYS A 1 208 ? 6.448 48.633 58.176 1.00 43.67 188 LYS X O 1
ATOM 1575 N N . ASP A 1 209 ? 8.493 47.998 58.813 1.00 45.40 189 ASP X N 1
ATOM 1576 C CA . ASP A 1 209 ? 8.871 47.469 57.504 1.00 48.18 189 ASP X CA 1
ATOM 1577 C C . ASP A 1 209 ? 8.169 46.142 57.199 1.00 49.27 189 ASP X C 1
ATOM 1578 O O . ASP A 1 209 ? 8.015 45.783 56.018 1.00 49.37 189 ASP X O 1
ATOM 1583 N N . ASN A 1 210 ? 7.766 45.415 58.256 1.00 50.08 190 ASN X N 1
ATOM 1584 C CA . ASN A 1 210 ? 7.015 44.169 58.102 1.00 50.61 190 ASN X CA 1
ATOM 1585 C C . ASN A 1 210 ? 5.634 44.412 57.560 1.00 50.49 190 ASN X C 1
ATOM 1586 O O . ASN A 1 210 ? 4.936 45.330 58.006 1.00 50.46 190 ASN X O 1
ATOM 1591 N N . ARG A 1 211 ? 5.229 43.547 56.633 1.00 50.65 191 ARG X N 1
ATOM 1592 C CA . ARG A 1 211 ? 3.892 43.587 56.051 1.00 51.28 191 ARG X CA 1
ATOM 1593 C C . ARG A 1 211 ? 2.861 43.233 57.124 1.00 49.66 191 ARG X C 1
ATOM 1594 O O . ARG A 1 211 ? 1.757 43.794 57.137 1.00 50.10 191 ARG X O 1
ATOM 1602 N N . LEU A 1 212 ? 3.215 42.303 58.009 1.00 47.90 192 LEU X N 1
ATOM 1603 C CA . LEU A 1 212 ? 2.357 42.027 59.177 1.00 47.08 192 LEU X CA 1
ATOM 1604 C C . LEU A 1 212 ? 3.033 42.395 60.506 1.00 45.18 192 LEU X C 1
ATOM 1605 O O . LEU A 1 212 ? 3.742 41.616 61.116 1.00 45.19 192 LEU X O 1
ATOM 1610 N N . SER A 1 213 ? 2.815 43.620 60.923 1.00 43.87 193 SER X N 1
ATOM 1611 C CA . SER A 1 213 ? 3.206 44.018 62.247 1.00 42.58 193 SER X CA 1
ATOM 1612 C C . SER A 1 213 ? 1.927 44.069 63.090 1.00 41.37 193 SER X C 1
ATOM 1613 O O . SER A 1 213 ? 0.855 44.451 62.601 1.00 38.98 193 SER X O 1
ATOM 1616 N N . LEU A 1 214 ? 2.053 43.655 64.342 1.00 40.46 194 LEU X N 1
ATOM 1617 C CA . LEU A 1 214 ? 0.899 43.611 65.248 1.00 42.20 194 LEU X CA 1
ATOM 1618 C C . LEU A 1 214 ? 0.228 44.983 65.457 1.00 42.41 194 LEU X C 1
ATOM 1619 O O . LEU A 1 214 ? -0.987 45.078 65.436 1.00 42.60 194 LEU X O 1
ATOM 1624 N N . LEU A 1 215 ? 1.017 46.043 65.590 1.00 43.37 195 LEU X N 1
ATOM 1625 C CA . LEU A 1 215 ? 0.477 47.361 65.936 1.00 44.76 195 LEU X CA 1
ATOM 1626 C C . LEU A 1 215 ? 0.531 48.414 64.833 1.00 45.41 195 LEU X C 1
ATOM 1627 O O . LEU A 1 215 ? 0.239 49.571 65.087 1.00 46.83 195 LEU X O 1
ATOM 1632 N N . PHE A 1 216 ? 0.925 48.047 63.628 1.00 46.47 196 PHE X N 1
ATOM 1633 C CA . PHE A 1 216 ? 1.096 49.038 62.549 1.00 47.70 196 PHE X CA 1
ATOM 1634 C C . PHE A 1 216 ? 0.474 48.478 61.268 1.00 48.59 196 PHE X C 1
ATOM 1635 O O . PHE A 1 216 ? 0.651 48.994 60.157 1.00 50.11 196 PHE X O 1
#

Secondary structure (DSSP, 8-state):
---SSPP-GGG--HHHHHHHHHHHHEEE-TTSEEEEEES-HHHHHHHHHHHHHHT--EEEEEEETTTTEEEEEEE-HHHHHHHHTTT--S--------TTS-HHHHHHHHHHHH-EEEEEEEEETTEEEEEEEEEEEES-HHHHHHHHHHHHHHT---EEEEETTEEEEEEETHHHHTTGGG---HHHHHHHHHGGGSSSBS--

B-factor: mean 39.0, std 12.4, range [16.32, 84.17]